Protein AF-A0A7C3K4I9-F1 (afdb_monomer_lite)

Sequence (218 aa):
MNTTEHVLDLSKYEAQLQFLQINPATRIVGSIGRMVAAQEIVGRPFLEFEDRKVARLATDGMTDIDVLGVPDEMVAHARLLGEPNVDNRAFADTDVTVAHEDDVWYLRSSEADFEERLNPELMESVRGRIDEVDIVTIPLLTHIALHNLRRRDARKDQLTTTTMNYLLHTEALRRQEIPKISTENLRPFLRLQTELRVQQLLHGDNGRHSGARHSGES

Secondary structure (DSSP, 8-state):
----PPPP-GGGGHHHHHHHTTSTT-EE-HHHHHHHHHHHHHS-TTHHHHHHHHTT-------EEEEES--HHHHHHHTTSSSSEEE-BSSTTS--EEEEETTEEEEEETTTTEEEEPPGGGGPPEEEEETTEEEEE--HHHHHHHHTTS---HHHHHHHHHHHHHHHHSTTGGGT-S----TTTTHHHHHHHHHHHHHHHHHTTTTS----------

Radius of gyration: 19.33 Å; chains: 1; bounding box: 39×58×65 Å

pLDDT: mean 77.28, std 18.0, range [31.61, 97.38]

Structure (mmCIF, N/CA/C/O backbone):
data_AF-A0A7C3K4I9-F1
#
_entry.id   AF-A0A7C3K4I9-F1
#
loop_
_atom_site.group_PDB
_atom_site.id
_atom_site.type_symbol
_atom_site.label_atom_id
_atom_site.label_alt_id
_atom_site.label_comp_id
_atom_site.label_asym_id
_atom_site.label_entity_id
_atom_site.label_seq_id
_atom_site.pdbx_PDB_ins_code
_atom_site.Cartn_x
_atom_site.Cartn_y
_atom_site.Cartn_z
_atom_site.occupancy
_atom_site.B_iso_or_equiv
_atom_site.auth_seq_id
_atom_site.auth_comp_id
_atom_site.auth_asym_id
_atom_site.auth_atom_id
_atom_site.pdbx_PDB_model_num
ATOM 1 N N . MET A 1 1 ? -11.935 28.899 1.422 1.00 42.03 1 MET A N 1
ATOM 2 C CA . MET A 1 1 ? -12.744 27.669 1.329 1.00 42.03 1 MET A CA 1
ATOM 3 C C . MET A 1 1 ? -12.445 26.848 2.570 1.00 42.03 1 MET A C 1
ATOM 5 O O . MET A 1 1 ? -11.280 26.558 2.799 1.00 42.03 1 MET A O 1
ATOM 9 N N . ASN A 1 2 ? -13.454 26.585 3.403 1.00 38.69 2 ASN A N 1
ATOM 10 C CA . ASN A 1 2 ? -13.345 25.663 4.536 1.00 38.69 2 ASN A CA 1
ATOM 11 C C . ASN A 1 2 ? -13.370 24.241 3.964 1.00 38.69 2 ASN A C 1
ATOM 13 O O . ASN A 1 2 ? -14.439 23.680 3.760 1.00 38.69 2 ASN A O 1
ATOM 17 N N . THR A 1 3 ? -12.212 23.686 3.627 1.00 46.78 3 THR A N 1
ATOM 18 C CA . THR A 1 3 ? -12.084 22.247 3.386 1.00 46.78 3 THR A CA 1
ATOM 19 C C . THR A 1 3 ? -11.812 21.606 4.736 1.00 46.78 3 THR A C 1
ATOM 21 O O . THR A 1 3 ? -10.666 21.494 5.165 1.00 46.78 3 THR A O 1
ATOM 24 N N . THR A 1 4 ? -12.878 21.293 5.469 1.00 52.91 4 THR A N 1
ATOM 25 C CA . THR A 1 4 ? -12.786 20.475 6.679 1.00 52.91 4 THR A CA 1
ATOM 26 C C . THR A 1 4 ? -12.435 19.063 6.246 1.00 52.91 4 THR A C 1
ATOM 28 O O . THR A 1 4 ? -13.303 18.305 5.836 1.00 52.91 4 THR A O 1
ATOM 31 N N . GLU A 1 5 ? -11.154 18.715 6.293 1.00 57.25 5 GLU A N 1
ATOM 32 C CA . GLU A 1 5 ? -10.745 17.316 6.220 1.00 57.25 5 GLU A CA 1
ATOM 33 C C . GLU A 1 5 ? -11.359 16.605 7.438 1.00 57.25 5 GLU A C 1
ATOM 35 O O . GLU A 1 5 ? -11.151 16.989 8.598 1.00 57.25 5 GLU A O 1
ATOM 40 N N . HIS A 1 6 ? -12.226 15.636 7.173 1.00 63.12 6 HIS A N 1
ATOM 41 C CA . HIS A 1 6 ? -12.921 14.895 8.214 1.00 63.12 6 HIS A CA 1
ATOM 42 C C . HIS A 1 6 ? -12.000 13.799 8.749 1.00 63.12 6 HIS A C 1
ATOM 44 O O . HIS A 1 6 ? -11.191 13.245 8.008 1.00 63.12 6 HIS A O 1
ATOM 50 N N . VAL A 1 7 ? -12.098 13.509 10.050 1.00 69.88 7 VAL A N 1
ATOM 51 C CA . VAL A 1 7 ? -11.506 12.274 10.581 1.00 69.88 7 VAL A CA 1
ATOM 52 C C . VAL A 1 7 ? -12.159 11.116 9.834 1.00 69.88 7 VAL A C 1
ATOM 54 O O . VAL A 1 7 ? -13.376 11.122 9.634 1.00 69.88 7 VAL A O 1
ATOM 57 N N . LEU A 1 8 ? -11.337 10.181 9.367 1.00 78.75 8 LEU A N 1
ATOM 58 C CA . LEU A 1 8 ? -11.811 9.011 8.652 1.00 78.75 8 LEU A CA 1
ATOM 59 C C . LEU A 1 8 ? -12.651 8.149 9.599 1.00 78.75 8 LEU A C 1
ATOM 61 O O . LEU A 1 8 ? -12.146 7.690 10.616 1.00 78.75 8 LEU A O 1
ATOM 65 N N . ASP A 1 9 ? -13.918 7.937 9.258 1.00 83.62 9 ASP A N 1
ATOM 66 C CA . ASP A 1 9 ? -14.821 7.062 10.005 1.00 83.62 9 ASP A CA 1
ATOM 67 C C . ASP A 1 9 ? -14.696 5.632 9.469 1.00 83.62 9 ASP A C 1
ATOM 69 O O . ASP A 1 9 ? -15.302 5.287 8.451 1.00 83.62 9 ASP A O 1
ATOM 73 N N . LEU A 1 10 ? -13.871 4.819 10.134 1.00 87.88 10 LEU A N 1
ATOM 74 C CA . LEU A 1 10 ? -13.571 3.453 9.699 1.00 87.88 10 LEU A CA 1
ATOM 75 C C . LEU A 1 10 ? -14.768 2.502 9.786 1.00 87.88 10 LEU A C 1
ATOM 77 O O . LEU A 1 10 ? -14.792 1.506 9.062 1.00 87.88 10 LEU A O 1
ATOM 81 N N . SER A 1 11 ? -15.778 2.816 10.604 1.00 87.44 11 SER A N 1
ATOM 82 C CA . SER A 1 11 ? -16.979 1.979 10.741 1.00 87.44 11 SER A CA 1
ATOM 83 C C . SER A 1 11 ? -17.724 1.815 9.411 1.00 87.44 11 SER A C 1
ATOM 85 O O . SER A 1 11 ? -18.305 0.769 9.131 1.00 87.44 11 SER A O 1
ATOM 87 N N . LYS A 1 12 ? -17.615 2.807 8.519 1.00 87.38 12 LYS A N 1
ATOM 88 C CA . LYS A 1 12 ? -18.189 2.770 7.165 1.00 87.38 12 LYS A CA 1
ATOM 89 C C . LYS A 1 12 ? -17.555 1.719 6.255 1.00 87.38 12 LYS A C 1
ATOM 91 O O . LYS A 1 12 ? -18.138 1.375 5.231 1.00 87.38 12 LYS A O 1
ATOM 96 N N . TYR A 1 13 ? -16.368 1.235 6.605 1.00 89.81 13 TYR A N 1
ATOM 97 C CA . TYR A 1 13 ? -15.572 0.306 5.802 1.00 89.81 13 TYR A CA 1
ATOM 98 C C . TYR A 1 13 ? -15.445 -1.067 6.462 1.00 89.81 13 TYR A C 1
ATOM 100 O O . TYR A 1 13 ? -14.832 -1.966 5.889 1.00 89.81 13 TYR A O 1
ATOM 108 N N . GLU A 1 14 ? -16.015 -1.243 7.656 1.00 91.69 14 GLU A N 1
ATOM 109 C CA . GLU A 1 14 ? -15.799 -2.411 8.507 1.00 91.69 1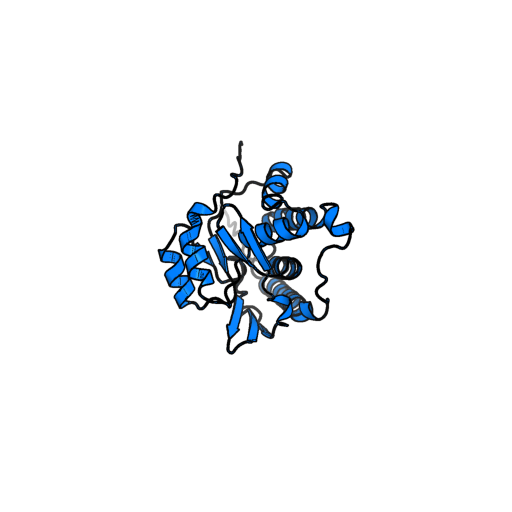4 GLU A CA 1
ATOM 110 C C . GLU A 1 14 ? -16.103 -3.726 7.778 1.00 91.69 14 GLU A C 1
ATOM 112 O O . GLU A 1 14 ? -15.254 -4.613 7.747 1.00 91.69 14 GLU A O 1
ATOM 117 N N . ALA A 1 15 ? -17.258 -3.833 7.113 1.00 94.19 15 ALA A N 1
ATOM 118 C CA . ALA A 1 15 ? -17.643 -5.048 6.392 1.00 94.19 15 ALA A CA 1
ATOM 119 C C . ALA A 1 15 ? -16.663 -5.400 5.256 1.00 94.19 15 ALA A C 1
ATOM 121 O O . ALA A 1 15 ? -16.307 -6.567 5.082 1.00 94.19 15 ALA A O 1
ATOM 122 N N . GLN A 1 16 ? -16.190 -4.396 4.505 1.00 94.81 16 GLN A N 1
ATOM 123 C CA . GLN A 1 16 ? -15.201 -4.595 3.442 1.00 94.81 16 GLN A CA 1
ATOM 124 C C . GLN A 1 16 ? -13.860 -5.036 4.027 1.00 94.81 16 GLN A C 1
ATOM 126 O O . GLN A 1 16 ? -13.290 -6.026 3.571 1.00 94.81 16 GLN A O 1
ATOM 131 N N . LEU A 1 17 ? -13.373 -4.335 5.054 1.00 94.62 17 LEU A N 1
ATOM 132 C CA . LEU A 1 17 ? -12.099 -4.630 5.705 1.00 94.62 17 LEU A CA 1
ATOM 133 C C . LEU A 1 17 ? -12.113 -6.017 6.358 1.00 94.62 17 LEU A C 1
ATOM 135 O O . LEU A 1 17 ? -11.151 -6.767 6.209 1.00 94.62 17 LEU A O 1
ATOM 139 N N . GLN A 1 18 ? -13.197 -6.399 7.035 1.00 94.44 18 GLN A N 1
ATOM 140 C CA . GLN A 1 18 ? -13.350 -7.733 7.619 1.00 94.44 18 GLN A CA 1
ATOM 141 C C . GLN A 1 18 ? -13.335 -8.818 6.541 1.00 94.44 18 GLN A C 1
ATOM 143 O O . GLN A 1 18 ? -12.584 -9.783 6.664 1.00 94.44 18 GLN A O 1
ATOM 148 N N . PHE A 1 19 ? -14.109 -8.647 5.465 1.00 96.50 19 PHE A N 1
ATOM 149 C CA . PHE A 1 19 ? -14.159 -9.611 4.366 1.00 96.50 19 PHE A CA 1
ATOM 150 C C . PHE A 1 19 ? -12.798 -9.782 3.679 1.00 96.50 19 PHE A C 1
ATOM 152 O O . PHE A 1 19 ? -12.320 -10.903 3.499 1.00 96.50 19 PHE A O 1
ATOM 159 N N . LEU A 1 20 ? -12.153 -8.670 3.322 1.00 95.38 20 LEU A N 1
ATOM 160 C CA . LEU A 1 20 ? -10.862 -8.655 2.639 1.00 95.38 20 LEU A CA 1
ATOM 161 C C . LEU A 1 20 ? -9.790 -9.404 3.439 1.00 95.38 20 LEU A C 1
ATOM 163 O O . LEU A 1 20 ? -8.989 -10.141 2.868 1.00 95.38 20 LEU A O 1
ATOM 167 N N . GLN A 1 21 ? -9.806 -9.268 4.763 1.00 94.50 21 GLN A N 1
ATOM 168 C CA . GLN A 1 21 ? -8.806 -9.849 5.659 1.00 94.50 21 GLN A CA 1
ATOM 169 C C . GLN A 1 21 ? -9.078 -11.311 6.054 1.00 94.50 21 GLN A C 1
ATOM 171 O O . GLN A 1 21 ? -8.278 -11.893 6.786 1.00 94.50 21 GLN A O 1
ATOM 176 N N . ILE A 1 22 ? -10.151 -11.938 5.545 1.00 95.50 22 ILE A N 1
ATOM 177 C CA . ILE A 1 22 ? -10.333 -13.402 5.624 1.00 95.50 22 ILE A CA 1
ATOM 178 C C . ILE A 1 22 ? -9.188 -14.111 4.890 1.00 95.50 22 ILE A C 1
ATOM 180 O O . ILE A 1 22 ? -8.732 -15.171 5.321 1.00 95.50 22 ILE A O 1
ATOM 184 N N . ASN A 1 23 ? -8.700 -13.518 3.796 1.00 94.81 23 ASN A N 1
ATOM 185 C CA . ASN A 1 23 ? -7.505 -13.995 3.122 1.00 94.81 23 ASN A CA 1
ATOM 186 C C . ASN A 1 23 ? -6.246 -13.514 3.878 1.00 94.81 23 ASN A C 1
ATOM 188 O O . ASN A 1 23 ? -6.024 -12.304 3.984 1.00 94.81 23 ASN A O 1
ATOM 192 N N . PRO A 1 24 ? -5.383 -14.429 4.363 1.00 94.00 24 PRO A N 1
ATOM 193 C CA . PRO A 1 24 ? -4.182 -14.072 5.121 1.00 94.00 24 PRO A CA 1
ATOM 194 C C . PRO A 1 24 ? -3.127 -13.315 4.298 1.00 94.00 24 PRO A C 1
ATOM 196 O O . PRO A 1 24 ? -2.245 -12.672 4.876 1.00 94.00 24 PRO A O 1
ATOM 199 N N . ALA A 1 25 ? -3.200 -13.370 2.967 1.00 94.88 25 ALA A N 1
ATOM 200 C CA . ALA A 1 25 ? -2.340 -12.597 2.081 1.00 94.88 25 ALA A CA 1
ATOM 201 C C . ALA A 1 25 ? -2.811 -11.146 1.921 1.00 94.88 25 ALA A C 1
ATOM 203 O O . ALA A 1 25 ? -2.044 -10.312 1.467 1.00 94.88 25 ALA A O 1
ATOM 204 N N . THR A 1 26 ? -4.028 -10.783 2.320 1.00 95.50 26 THR A N 1
ATOM 205 C CA . THR A 1 26 ? -4.487 -9.407 2.125 1.00 95.50 26 THR A CA 1
ATOM 206 C C . THR A 1 26 ? -3.673 -8.423 2.963 1.00 95.50 26 THR A C 1
ATOM 208 O O . THR A 1 26 ? -3.414 -8.642 4.152 1.00 95.50 26 THR A O 1
ATOM 211 N N . ARG A 1 27 ? -3.264 -7.314 2.343 1.00 96.06 27 ARG A N 1
ATOM 212 C CA . ARG A 1 27 ? -2.670 -6.160 3.027 1.00 96.06 27 ARG A CA 1
ATOM 213 C C . ARG A 1 27 ? -3.438 -4.907 2.654 1.00 96.06 27 ARG A C 1
ATOM 215 O O . ARG A 1 27 ? -3.492 -4.564 1.478 1.00 96.06 27 ARG A O 1
ATOM 222 N N . ILE A 1 28 ? -3.989 -4.221 3.648 1.00 94.69 28 ILE A N 1
ATOM 223 C CA . ILE A 1 28 ? -4.612 -2.911 3.461 1.00 94.69 28 ILE A CA 1
ATOM 224 C C . ILE A 1 28 ? -3.499 -1.874 3.392 1.00 94.69 28 ILE A C 1
ATOM 226 O O . ILE A 1 28 ? -2.700 -1.768 4.323 1.00 94.69 28 ILE A O 1
ATOM 230 N N . VAL A 1 29 ? -3.414 -1.124 2.299 1.00 90.19 29 VAL A N 1
ATOM 231 C CA . VAL A 1 29 ? -2.387 -0.097 2.102 1.00 90.19 29 VAL A CA 1
ATOM 232 C C . VAL A 1 29 ? -3.009 1.294 1.991 1.00 90.19 29 VAL A C 1
ATOM 234 O O . VAL A 1 29 ? -4.052 1.555 2.596 1.00 90.19 29 VAL A O 1
ATOM 237 N N . GLY A 1 30 ? -2.327 2.237 1.343 1.00 82.88 30 GLY A N 1
ATOM 238 C CA . GLY A 1 30 ? -2.856 3.585 1.189 1.00 82.88 30 GLY A CA 1
ATOM 239 C C . GLY A 1 30 ? -2.968 4.331 2.514 1.00 82.88 30 GLY A C 1
ATOM 240 O O . GLY A 1 30 ? -2.163 4.146 3.429 1.00 82.88 30 GLY A O 1
ATOM 241 N N . SER A 1 31 ? -3.963 5.213 2.613 1.00 82.12 31 SER A N 1
ATOM 242 C CA . SER A 1 31 ? -4.129 6.041 3.815 1.00 82.12 31 SER A CA 1
ATOM 243 C C . SER A 1 31 ? -4.513 5.203 5.042 1.00 82.12 31 SER A C 1
ATOM 245 O O . SER A 1 31 ? -3.956 5.445 6.106 1.00 82.12 31 SER A O 1
ATOM 247 N N . ILE A 1 32 ? -5.366 4.174 4.907 1.00 88.88 32 ILE A N 1
ATOM 248 C CA . ILE A 1 32 ? -5.734 3.293 6.036 1.00 88.88 32 ILE A CA 1
ATOM 249 C C . ILE A 1 32 ? -4.504 2.549 6.568 1.00 88.88 32 ILE A C 1
ATOM 251 O O . ILE A 1 32 ? -4.229 2.571 7.767 1.00 88.88 32 ILE A O 1
ATOM 255 N N . GLY A 1 33 ? -3.725 1.909 5.691 1.00 89.56 33 GLY A N 1
ATOM 256 C CA . GLY A 1 33 ? -2.547 1.165 6.138 1.00 89.56 33 GLY A CA 1
ATOM 257 C C . GLY A 1 33 ? -1.472 2.065 6.763 1.00 89.56 33 GLY A C 1
ATOM 258 O O . GLY A 1 33 ? -0.819 1.673 7.730 1.00 89.56 33 GLY A O 1
ATOM 259 N N . ARG A 1 34 ? -1.320 3.308 6.284 1.00 85.81 34 ARG A N 1
ATOM 260 C CA . ARG A 1 34 ? -0.415 4.280 6.918 1.00 85.81 34 ARG A CA 1
ATOM 261 C C . ARG A 1 34 ? -0.905 4.756 8.284 1.00 85.81 34 ARG A C 1
ATOM 263 O O . ARG A 1 34 ? -0.061 4.995 9.144 1.00 85.81 34 ARG A O 1
ATOM 270 N N . MET A 1 35 ? -2.218 4.825 8.525 1.00 86.56 35 MET A N 1
ATOM 271 C CA . MET A 1 35 ? -2.747 5.100 9.869 1.00 86.56 35 MET A CA 1
ATOM 272 C C . MET A 1 35 ? -2.299 4.033 10.872 1.00 86.56 35 MET A C 1
ATOM 274 O O . MET A 1 35 ? -1.857 4.371 11.968 1.00 86.56 35 MET A O 1
ATOM 278 N N . VAL A 1 36 ? -2.341 2.754 10.485 1.00 89.81 36 VAL A N 1
ATOM 279 C CA . VAL A 1 36 ? -1.841 1.650 11.322 1.00 89.81 36 VAL A CA 1
ATOM 280 C C . VAL A 1 36 ? -0.350 1.815 11.609 1.00 89.81 36 VAL A C 1
ATOM 282 O O . VAL A 1 36 ? 0.065 1.767 12.764 1.00 89.81 36 VAL A O 1
ATOM 285 N N . ALA A 1 37 ? 0.459 2.089 10.582 1.00 82.81 37 ALA A N 1
ATOM 286 C CA . ALA A 1 37 ? 1.891 2.317 10.768 1.00 82.81 37 ALA A CA 1
ATOM 287 C C . ALA A 1 37 ? 2.181 3.517 11.693 1.00 82.81 37 ALA A C 1
ATOM 289 O O . ALA A 1 37 ? 3.069 3.448 12.540 1.00 82.81 37 ALA A O 1
ATOM 290 N N . ALA A 1 38 ? 1.423 4.611 11.569 1.00 78.44 38 ALA A N 1
ATOM 291 C CA . ALA A 1 38 ? 1.555 5.781 12.434 1.00 78.44 38 ALA A CA 1
ATOM 292 C C . ALA A 1 38 ? 1.132 5.488 13.885 1.00 78.44 38 ALA A C 1
ATOM 294 O O . ALA A 1 38 ? 1.746 5.990 14.828 1.00 78.44 38 ALA A O 1
ATOM 295 N N . GLN A 1 39 ? 0.117 4.651 14.094 1.00 84.94 39 GLN A N 1
ATOM 296 C CA . GLN A 1 39 ? -0.244 4.200 15.434 1.00 84.94 39 GLN A CA 1
ATOM 297 C C . GLN A 1 39 ? 0.879 3.385 16.080 1.00 84.94 39 GLN A C 1
ATOM 299 O O . GLN A 1 39 ? 1.265 3.703 17.201 1.00 84.94 39 GLN A O 1
ATOM 304 N N . GLU A 1 40 ? 1.435 2.404 15.369 1.00 82.75 40 GLU A N 1
ATOM 305 C CA . GLU A 1 40 ? 2.502 1.540 15.894 1.00 82.75 40 GLU A CA 1
ATOM 306 C C . GLU A 1 40 ? 3.791 2.317 16.197 1.00 82.75 40 GLU A C 1
ATOM 308 O O . GLU A 1 40 ? 4.440 2.080 17.211 1.00 82.75 40 GLU A O 1
ATOM 313 N N . ILE A 1 41 ? 4.164 3.271 15.336 1.00 75.31 41 ILE A N 1
ATOM 314 C CA . ILE A 1 41 ? 5.458 3.961 15.450 1.00 75.31 41 ILE A CA 1
ATOM 315 C C . ILE A 1 41 ? 5.391 5.177 16.379 1.00 75.31 41 ILE A C 1
ATOM 317 O O . ILE A 1 41 ? 6.357 5.470 17.080 1.00 75.31 41 ILE A O 1
ATOM 321 N N . VAL A 1 42 ? 4.288 5.934 16.367 1.00 74.38 42 VAL A N 1
ATOM 322 C CA . VAL A 1 42 ? 4.200 7.217 17.093 1.00 74.38 42 VAL A CA 1
ATOM 323 C C . VAL A 1 42 ? 2.953 7.362 17.966 1.00 74.38 42 VAL A C 1
ATOM 325 O O . VAL A 1 42 ? 2.734 8.428 18.546 1.00 74.38 42 VAL A O 1
ATOM 328 N N . GLY A 1 43 ? 2.127 6.319 18.077 1.00 80.69 43 GLY A N 1
ATOM 329 C CA . GLY A 1 43 ? 0.925 6.316 18.915 1.00 80.69 43 GLY A CA 1
ATOM 330 C C . GLY A 1 43 ? -0.190 7.234 18.414 1.00 80.69 43 GLY A C 1
ATOM 331 O O . GLY A 1 43 ? -1.056 7.620 19.199 1.00 80.69 43 GLY A O 1
ATOM 332 N N . ARG A 1 44 ? -0.160 7.644 17.136 1.00 81.38 44 ARG A N 1
ATOM 333 C CA . ARG A 1 44 ? -1.109 8.614 16.562 1.00 81.38 44 ARG A CA 1
ATOM 334 C C . ARG A 1 44 ? -1.610 8.164 15.184 1.00 81.38 44 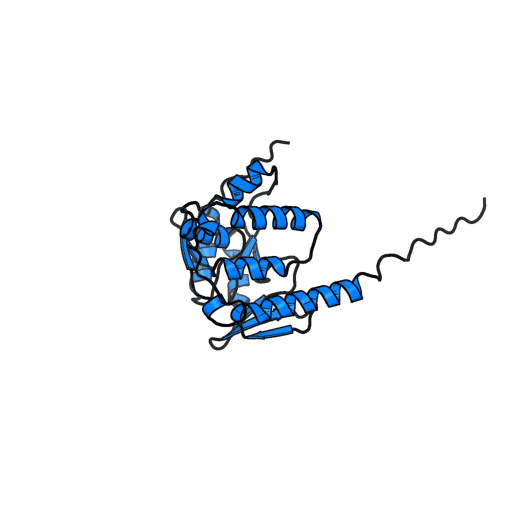ARG A C 1
ATOM 336 O O . ARG A 1 44 ? -1.007 8.539 14.181 1.00 81.38 44 ARG A O 1
ATOM 343 N N . PRO A 1 45 ? -2.724 7.412 15.105 1.00 79.12 45 PRO A N 1
ATOM 344 C CA . PRO A 1 45 ? -3.222 6.875 13.836 1.00 79.12 45 PRO A CA 1
ATOM 345 C C . PRO A 1 45 ? -3.613 7.955 12.821 1.00 79.12 45 PRO A C 1
ATOM 347 O O . PRO A 1 45 ? -3.415 7.782 11.626 1.00 79.12 45 PRO A O 1
ATOM 350 N N . PHE A 1 46 ? -4.129 9.099 13.277 1.00 81.88 46 PHE A N 1
ATOM 351 C CA . PHE A 1 46 ? -4.634 10.160 12.396 1.00 81.88 46 PHE A CA 1
ATOM 352 C C . PHE A 1 46 ? -3.613 11.262 12.081 1.00 81.88 46 PHE A C 1
ATOM 354 O O . PHE A 1 46 ? -3.981 12.274 11.484 1.00 81.88 46 PHE A O 1
ATOM 361 N N . LEU A 1 47 ? -2.341 11.077 12.457 1.00 74.62 47 LEU A N 1
ATOM 362 C CA . LEU A 1 47 ? -1.306 12.110 12.336 1.00 74.62 47 LEU A CA 1
ATOM 363 C C . LEU A 1 47 ? -1.164 12.643 10.900 1.00 74.62 47 LEU A C 1
ATOM 365 O O . LEU A 1 47 ? -1.086 13.849 10.697 1.00 74.62 47 LEU A O 1
ATOM 369 N N . GLU A 1 48 ? -1.227 11.765 9.894 1.00 72.25 48 GLU A N 1
ATOM 370 C CA . GLU A 1 48 ? -1.154 12.163 8.480 1.00 72.25 48 GLU A CA 1
ATOM 371 C C . GLU A 1 48 ? -2.263 13.159 8.088 1.00 72.25 48 GLU A C 1
ATOM 373 O O . GLU A 1 48 ? -2.018 14.107 7.342 1.00 72.25 48 GLU A O 1
ATOM 378 N N . PHE A 1 49 ? -3.481 12.966 8.603 1.00 73.94 49 PHE A N 1
ATOM 379 C CA . PHE A 1 49 ? -4.623 13.842 8.327 1.00 73.94 49 PHE A CA 1
ATOM 380 C C . PHE A 1 49 ? -4.529 15.159 9.105 1.00 73.94 49 PHE A C 1
ATOM 382 O O . PHE A 1 49 ? -4.928 16.206 8.604 1.00 73.94 49 PHE A O 1
ATOM 389 N N . GLU A 1 50 ? -3.995 15.142 10.330 1.00 73.00 50 GLU A N 1
ATOM 390 C CA . GLU A 1 50 ? -3.690 16.375 11.070 1.00 73.00 50 GLU A CA 1
ATOM 391 C C . GLU A 1 50 ? -2.663 17.229 10.312 1.00 73.00 50 GLU A C 1
ATOM 393 O O . GLU A 1 50 ? -2.852 18.437 10.148 1.00 73.00 50 GLU A O 1
ATOM 398 N N . ASP A 1 51 ? -1.623 16.595 9.773 1.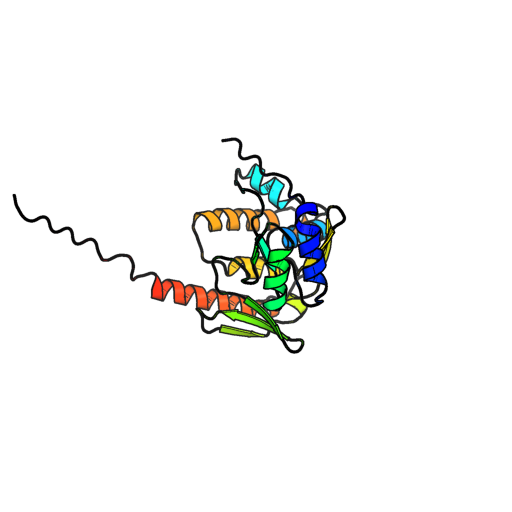00 70.44 51 ASP A N 1
ATOM 399 C CA . ASP A 1 51 ? -0.564 17.273 9.028 1.00 70.44 51 ASP A CA 1
ATOM 400 C C . ASP A 1 51 ? -1.058 17.842 7.689 1.00 70.44 51 ASP A C 1
ATOM 402 O O . ASP A 1 51 ? -0.721 18.977 7.333 1.00 70.44 51 ASP A O 1
ATOM 406 N N . ARG A 1 52 ? -1.912 17.112 6.958 1.00 70.94 52 ARG A N 1
ATOM 407 C CA . ARG A 1 52 ? -2.552 17.610 5.726 1.00 70.94 52 ARG A CA 1
ATOM 408 C C . ARG A 1 52 ? -3.383 18.867 5.984 1.00 70.94 52 ARG A C 1
ATOM 410 O O . ARG A 1 52 ? -3.216 19.853 5.257 1.00 70.94 52 ARG A O 1
ATOM 417 N N . LYS A 1 53 ? -4.169 18.897 7.068 1.00 70.25 53 LYS A N 1
ATOM 418 C CA . LYS A 1 53 ? -4.897 20.101 7.512 1.00 70.25 53 LYS A CA 1
ATOM 419 C C . LYS A 1 53 ? -3.959 21.281 7.727 1.00 70.25 53 LYS A C 1
ATOM 421 O O . LYS A 1 53 ? -4.224 22.374 7.220 1.00 70.25 53 LYS A O 1
ATOM 426 N N . VAL A 1 54 ? -2.857 21.076 8.454 1.00 69.62 54 VAL A N 1
ATOM 427 C CA . VAL A 1 54 ? -1.856 22.124 8.728 1.00 69.62 54 VAL A CA 1
ATOM 428 C C . VAL A 1 54 ? -1.232 22.639 7.430 1.00 69.62 54 VAL A C 1
ATOM 430 O O . VAL A 1 54 ? -1.114 23.852 7.235 1.00 69.62 54 VAL A O 1
ATOM 433 N N . ALA A 1 55 ? -0.906 21.737 6.506 1.00 64.19 55 ALA A N 1
ATOM 434 C CA . ALA A 1 55 ? -0.376 22.062 5.186 1.00 64.19 55 ALA A CA 1
ATOM 435 C C . ALA A 1 55 ? -1.430 22.637 4.214 1.00 64.19 55 ALA A C 1
ATOM 437 O O . ALA A 1 55 ? -1.095 22.963 3.073 1.00 64.19 55 ALA A O 1
ATOM 438 N N . ARG A 1 56 ? -2.688 22.810 4.657 1.00 69.12 56 ARG A N 1
ATOM 439 C CA . ARG A 1 56 ? -3.835 23.275 3.852 1.00 69.12 56 ARG A CA 1
ATOM 440 C C . ARG A 1 56 ? -4.074 22.416 2.612 1.00 69.12 56 ARG A C 1
ATOM 442 O O . ARG A 1 56 ? -4.471 22.914 1.558 1.00 69.12 56 ARG A O 1
ATOM 449 N N . LEU A 1 57 ? -3.813 21.126 2.753 1.00 62.53 57 LEU A N 1
ATOM 450 C CA . LEU A 1 57 ? -4.078 20.119 1.748 1.00 62.53 57 LEU A CA 1
ATOM 451 C C . LEU A 1 57 ? -5.516 19.640 1.944 1.00 62.53 57 LEU A C 1
ATOM 453 O O . LEU A 1 57 ? -5.885 19.200 3.025 1.00 62.53 57 LEU A O 1
ATOM 457 N N . ALA A 1 58 ? -6.347 19.782 0.915 1.00 57.72 58 ALA A N 1
ATOM 458 C CA . ALA A 1 58 ? -7.715 19.286 0.950 1.00 57.72 58 ALA A CA 1
ATOM 459 C C . ALA A 1 58 ? -7.749 17.842 0.443 1.00 57.72 58 ALA A C 1
ATOM 461 O O . ALA A 1 58 ? -7.222 17.565 -0.635 1.00 57.72 58 ALA A O 1
ATOM 462 N N . THR A 1 59 ? -8.407 16.956 1.188 1.00 59.25 59 THR A N 1
ATOM 463 C CA . THR A 1 59 ? -8.889 15.674 0.669 1.00 59.25 59 THR A CA 1
ATOM 464 C C . THR A 1 59 ? -10.387 15.552 0.936 1.00 59.25 59 THR A C 1
ATOM 466 O O . THR A 1 59 ? -10.884 15.904 2.008 1.00 59.25 59 THR A O 1
ATOM 469 N N . ASP A 1 60 ? -11.125 15.129 -0.079 1.00 56.19 60 ASP A N 1
ATOM 470 C CA . ASP A 1 60 ? -12.566 14.908 -0.088 1.00 56.19 60 ASP A CA 1
ATOM 471 C C . ASP A 1 60 ? -12.892 13.482 0.366 1.00 56.19 60 ASP A C 1
ATOM 473 O O . ASP A 1 60 ? -13.406 12.664 -0.384 1.00 56.19 60 ASP A O 1
ATOM 477 N N . GLY A 1 61 ? -12.586 13.179 1.629 1.00 64.50 61 GLY A N 1
ATOM 478 C CA . GLY A 1 61 ? -12.816 11.845 2.185 1.00 64.50 61 GLY A CA 1
ATOM 479 C C . GLY A 1 61 ? -12.011 10.748 1.474 1.00 64.50 61 GLY A C 1
ATOM 480 O O . GLY A 1 61 ? -11.100 11.016 0.695 1.00 64.50 61 GLY A O 1
ATOM 481 N N . MET A 1 62 ? -12.313 9.493 1.801 1.00 70.31 62 MET A N 1
ATOM 482 C CA . MET A 1 62 ? -11.700 8.323 1.174 1.00 70.31 62 MET A CA 1
ATOM 483 C C . MET A 1 62 ? -12.684 7.718 0.180 1.00 70.31 62 MET A C 1
ATOM 485 O O . MET A 1 62 ? -13.797 7.351 0.559 1.00 70.31 62 MET A O 1
ATOM 489 N N . THR A 1 63 ? -12.274 7.636 -1.082 1.00 76.12 63 THR A N 1
ATOM 490 C CA . THR A 1 63 ? -13.085 7.087 -2.180 1.00 76.12 63 THR A CA 1
ATOM 491 C C . THR A 1 63 ? -12.798 5.615 -2.457 1.00 76.12 63 THR A C 1
ATOM 493 O O . THR A 1 63 ? -13.563 4.951 -3.161 1.00 76.12 63 THR A O 1
ATOM 496 N N . ASP A 1 64 ? -11.691 5.117 -1.916 1.00 85.69 64 ASP A N 1
ATOM 497 C CA . ASP A 1 64 ? -11.107 3.833 -2.248 1.00 85.69 64 ASP A CA 1
ATOM 498 C C . ASP A 1 64 ? -10.371 3.172 -1.074 1.00 85.69 64 ASP A C 1
ATOM 500 O O . ASP A 1 64 ? -9.858 3.836 -0.174 1.00 85.69 64 ASP A O 1
ATOM 504 N N . ILE A 1 65 ? -10.332 1.837 -1.094 1.00 89.88 65 ILE A N 1
ATOM 505 C CA . ILE A 1 65 ? -9.525 1.004 -0.198 1.00 89.88 65 ILE A CA 1
ATOM 506 C C . ILE A 1 65 ? -8.444 0.336 -1.043 1.00 89.88 65 ILE A C 1
ATOM 508 O O . ILE A 1 65 ? -8.749 -0.539 -1.856 1.00 89.88 65 ILE A O 1
ATOM 512 N N . ASP A 1 66 ? -7.191 0.727 -0.822 1.00 89.88 66 ASP A N 1
ATOM 513 C CA . ASP A 1 66 ? -6.042 0.133 -1.502 1.00 89.88 66 ASP A CA 1
ATOM 514 C C . ASP A 1 66 ? -5.676 -1.209 -0.852 1.00 89.88 66 ASP A C 1
ATOM 516 O O . ASP A 1 66 ? -5.470 -1.287 0.366 1.00 89.88 66 ASP A O 1
ATOM 520 N N . VAL A 1 67 ? -5.554 -2.268 -1.652 1.00 93.31 67 VAL A N 1
ATOM 521 C CA . VAL A 1 67 ? -5.242 -3.621 -1.169 1.00 93.31 67 VAL A CA 1
ATOM 522 C C . VAL A 1 67 ? -4.163 -4.309 -2.000 1.00 93.31 67 VAL A C 1
ATOM 524 O O . VAL A 1 67 ? -4.072 -4.113 -3.205 1.00 93.31 67 VAL A O 1
ATOM 527 N N . LEU A 1 68 ? -3.360 -5.164 -1.365 1.00 94.12 68 LEU A N 1
ATOM 528 C CA . LEU A 1 68 ? -2.350 -6.004 -2.025 1.00 94.12 68 LEU A CA 1
ATOM 529 C C . LEU A 1 68 ? -2.559 -7.481 -1.688 1.00 94.12 68 LEU A C 1
ATOM 531 O O . LEU A 1 68 ? -3.109 -7.800 -0.632 1.00 94.12 68 LEU A O 1
ATOM 535 N N . GLY A 1 69 ? -2.074 -8.375 -2.558 1.00 93.00 69 GLY A N 1
ATOM 536 C CA . GLY A 1 69 ? -2.122 -9.829 -2.343 1.00 93.00 69 GLY A CA 1
ATOM 537 C C . GLY A 1 69 ? -3.523 -10.443 -2.434 1.00 93.00 69 GLY A C 1
ATOM 538 O O . GLY A 1 69 ? -3.704 -11.608 -2.084 1.00 93.00 69 GLY A O 1
ATOM 539 N N . VAL A 1 70 ? -4.516 -9.668 -2.881 1.00 91.69 70 VAL A N 1
ATOM 540 C CA . VAL A 1 70 ? -5.926 -10.075 -2.935 1.00 91.69 70 VAL A CA 1
ATOM 541 C C . VAL A 1 70 ? -6.272 -10.613 -4.328 1.00 91.69 70 VAL A C 1
ATOM 543 O O . VAL A 1 70 ? -6.038 -9.903 -5.307 1.00 91.69 70 VAL A O 1
ATOM 546 N N . PRO A 1 71 ? -6.870 -11.814 -4.442 1.00 90.69 71 PRO A N 1
ATOM 547 C CA . PRO A 1 71 ? -7.406 -12.325 -5.701 1.00 90.69 71 PRO A CA 1
ATOM 548 C C . PRO A 1 71 ? -8.497 -11.418 -6.282 1.00 90.69 71 PRO A C 1
ATOM 550 O O . PRO A 1 71 ? -9.341 -10.900 -5.545 1.00 90.69 71 PRO A O 1
ATOM 553 N N . ASP A 1 72 ? -8.539 -11.287 -7.609 1.00 89.38 72 ASP A N 1
ATOM 554 C CA . ASP A 1 72 ? -9.479 -10.397 -8.312 1.00 89.38 72 ASP A CA 1
ATOM 555 C C . ASP A 1 72 ? -10.954 -10.674 -7.975 1.00 89.38 72 ASP A C 1
ATOM 557 O O . ASP A 1 72 ? -11.762 -9.754 -7.839 1.00 89.38 72 ASP A O 1
ATOM 561 N N . GLU A 1 73 ? -11.314 -11.941 -7.781 1.00 91.94 73 GLU A N 1
ATOM 562 C CA . GLU A 1 73 ? -12.662 -12.363 -7.383 1.00 91.94 73 GLU A CA 1
ATOM 563 C C . GLU A 1 73 ? -13.077 -11.832 -6.000 1.00 91.94 73 GLU A C 1
ATOM 565 O O . GLU A 1 73 ? -14.222 -11.412 -5.810 1.00 91.94 73 GLU A O 1
ATOM 570 N N . MET A 1 74 ? -12.142 -11.769 -5.046 1.00 93.88 74 MET A N 1
ATOM 571 C CA . MET A 1 74 ? -12.394 -11.182 -3.730 1.00 93.88 74 MET A CA 1
ATOM 572 C C . MET A 1 74 ? -12.506 -9.661 -3.823 1.00 93.88 74 MET A C 1
ATOM 574 O O . MET A 1 74 ? -13.368 -9.078 -3.171 1.00 93.88 74 MET A O 1
ATOM 578 N N . VAL A 1 75 ? -11.696 -9.013 -4.665 1.00 90.94 75 VAL A N 1
ATOM 579 C CA . VAL A 1 75 ? -11.820 -7.569 -4.930 1.00 90.94 75 VAL A CA 1
ATOM 580 C C . VAL A 1 75 ? -13.206 -7.251 -5.496 1.00 90.94 75 VAL A C 1
ATOM 582 O O . VAL A 1 75 ? -13.874 -6.331 -5.019 1.00 90.94 75 VAL A O 1
ATOM 585 N N . ALA A 1 76 ? -13.675 -8.038 -6.469 1.00 92.00 76 ALA A N 1
ATOM 586 C CA . ALA A 1 76 ? -15.004 -7.883 -7.053 1.00 92.00 76 ALA A CA 1
ATOM 587 C C . ALA A 1 76 ? -16.119 -8.038 -6.007 1.00 92.00 76 ALA A C 1
ATOM 589 O O . ALA A 1 76 ? -17.065 -7.254 -6.010 1.00 92.00 76 ALA A O 1
ATOM 590 N N . HIS A 1 77 ? -15.993 -8.997 -5.086 1.00 94.12 77 HIS A N 1
ATOM 591 C CA . HIS A 1 77 ? -16.964 -9.176 -4.010 1.00 94.12 77 HIS A CA 1
ATOM 592 C C . HIS A 1 77 ? -16.922 -8.037 -2.984 1.00 94.12 77 HIS A C 1
ATOM 594 O O . HIS A 1 77 ? -17.964 -7.504 -2.612 1.00 94.12 77 HIS A O 1
ATOM 600 N N . ALA A 1 78 ? -15.732 -7.607 -2.561 1.00 93.50 78 ALA A N 1
ATOM 601 C CA . ALA A 1 78 ? -15.569 -6.533 -1.585 1.00 93.50 78 ALA A CA 1
ATOM 602 C C . ALA A 1 78 ? -16.157 -5.199 -2.078 1.00 93.50 78 ALA A C 1
ATOM 604 O O . ALA A 1 78 ? -16.740 -4.452 -1.292 1.00 93.50 78 ALA A O 1
ATOM 605 N N . ARG A 1 79 ? -16.093 -4.922 -3.387 1.00 91.12 79 ARG A N 1
ATOM 606 C CA . ARG A 1 79 ? -16.755 -3.761 -4.017 1.00 91.12 79 ARG A CA 1
ATOM 607 C C . ARG A 1 79 ? -18.283 -3.764 -3.876 1.00 91.12 79 ARG A C 1
ATOM 609 O O . ARG A 1 79 ? -18.897 -2.722 -4.053 1.00 91.12 79 ARG A O 1
ATOM 616 N N . LEU A 1 80 ? -18.902 -4.904 -3.568 1.00 92.12 80 LEU A N 1
ATOM 617 C CA . LEU A 1 80 ? -20.349 -5.016 -3.351 1.00 92.12 80 LEU A CA 1
ATOM 618 C C . LEU A 1 80 ? -20.754 -4.832 -1.879 1.00 92.12 80 LEU A C 1
ATOM 620 O O . LEU A 1 80 ? -21.944 -4.729 -1.591 1.00 92.12 80 LEU A O 1
ATOM 624 N N . LEU A 1 81 ? -19.791 -4.820 -0.951 1.00 91.44 81 LEU A N 1
ATOM 625 C CA . LEU A 1 81 ? -20.043 -4.794 0.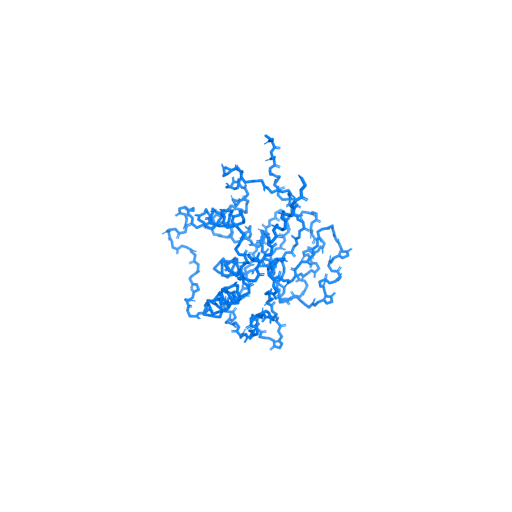495 1.00 91.44 81 LEU A CA 1
ATOM 626 C C . LEU A 1 81 ? -20.024 -3.387 1.113 1.00 91.44 81 LEU A C 1
ATOM 628 O O . LEU A 1 81 ? -20.403 -3.240 2.272 1.00 91.44 81 LEU A O 1
ATOM 632 N N . GLY A 1 82 ? -19.582 -2.362 0.382 1.00 83.00 82 GLY A N 1
ATOM 633 C CA . GLY A 1 82 ? -19.487 -0.991 0.887 1.00 83.00 82 GLY A CA 1
ATOM 634 C C . GLY A 1 82 ? -19.445 0.050 -0.228 1.00 83.00 82 GLY A C 1
ATOM 635 O O . GLY A 1 82 ? -19.393 -0.295 -1.405 1.00 83.00 82 GLY A O 1
ATOM 636 N N . GLU A 1 83 ? -19.505 1.328 0.153 1.00 79.69 83 GLU A N 1
ATOM 637 C CA . GLU A 1 83 ? -19.515 2.449 -0.798 1.00 79.69 83 GLU A CA 1
ATOM 638 C C . GLU A 1 83 ? -18.155 2.710 -1.473 1.00 79.69 83 GLU A C 1
ATOM 640 O O . GLU A 1 83 ? -18.151 2.979 -2.677 1.00 79.69 83 GLU A O 1
ATOM 645 N N . PRO A 1 84 ? -17.002 2.651 -0.773 1.00 78.38 84 PRO A N 1
ATOM 646 C CA . PRO A 1 84 ? -15.714 2.836 -1.430 1.00 78.38 84 PRO A CA 1
ATOM 647 C C . PRO A 1 84 ? -15.390 1.722 -2.409 1.00 78.38 84 PRO A C 1
ATOM 649 O O . PRO A 1 84 ? -15.643 0.535 -2.169 1.00 78.38 84 PRO A O 1
ATOM 652 N N . ASN A 1 85 ? -14.704 2.110 -3.477 1.00 84.88 85 ASN A N 1
ATOM 653 C CA . ASN A 1 85 ? -14.151 1.155 -4.420 1.00 84.88 85 ASN A CA 1
ATOM 654 C C . ASN A 1 85 ? -12.912 0.480 -3.825 1.00 84.88 85 ASN A C 1
ATOM 656 O O . ASN A 1 85 ? -12.019 1.137 -3.314 1.00 84.88 85 ASN A O 1
ATOM 660 N N . VAL A 1 86 ? -12.799 -0.838 -3.938 1.00 86.25 86 VAL A N 1
ATOM 661 C CA . VAL A 1 86 ? -11.548 -1.532 -3.595 1.00 86.25 86 VAL A CA 1
ATOM 662 C C . VAL A 1 86 ? -10.616 -1.491 -4.808 1.00 86.25 86 VAL A C 1
ATOM 664 O O . VAL A 1 86 ? -11.017 -1.957 -5.881 1.00 86.25 86 VAL A O 1
ATOM 667 N N . ASP A 1 87 ? -9.408 -0.941 -4.667 1.00 82.81 87 ASP A N 1
ATOM 668 C CA . ASP A 1 87 ? -8.377 -0.926 -5.717 1.00 82.81 87 ASP A CA 1
ATOM 669 C C . ASP A 1 87 ? -7.224 -1.859 -5.332 1.00 82.81 87 ASP A C 1
ATOM 671 O O . ASP A 1 87 ? -6.672 -1.787 -4.237 1.00 82.81 87 ASP A O 1
ATOM 675 N N . ASN A 1 88 ? -6.893 -2.782 -6.231 1.00 77.88 88 ASN A N 1
ATOM 676 C CA . ASN A 1 88 ? -5.786 -3.724 -6.076 1.00 77.88 88 ASN A CA 1
ATOM 677 C C . ASN A 1 88 ? -4.569 -3.363 -6.936 1.00 77.88 88 ASN A C 1
ATOM 679 O O . ASN A 1 88 ? -3.528 -4.021 -6.865 1.00 77.88 88 ASN A O 1
ATOM 683 N N . ARG A 1 89 ? -4.678 -2.302 -7.738 1.00 69.75 89 ARG A N 1
ATOM 684 C CA . ARG A 1 89 ? -3.519 -1.613 -8.291 1.00 69.75 89 ARG A CA 1
ATOM 685 C C . ARG A 1 89 ? -3.001 -0.757 -7.157 1.00 69.75 89 ARG A C 1
ATOM 687 O O . ARG A 1 89 ? -3.759 0.033 -6.608 1.00 69.75 89 ARG A O 1
ATOM 694 N N . ALA A 1 90 ? -1.731 -0.920 -6.796 1.00 62.25 90 ALA A N 1
ATOM 695 C CA . ALA A 1 90 ? -1.137 -0.263 -5.632 1.00 62.25 90 ALA A CA 1
ATOM 696 C C . ALA A 1 90 ? -1.478 1.239 -5.558 1.00 62.25 90 ALA A C 1
ATOM 698 O O . ALA A 1 90 ? -1.588 1.772 -4.457 1.00 62.25 90 ALA A O 1
ATOM 699 N N . PHE A 1 91 ? -1.665 1.886 -6.722 1.00 64.38 91 PHE A N 1
ATOM 700 C CA . PHE A 1 91 ? -2.359 3.167 -6.863 1.00 64.38 91 PHE A CA 1
ATOM 701 C C . PHE A 1 91 ? -3.177 3.229 -8.158 1.00 64.38 91 PHE A C 1
ATOM 703 O O . PHE A 1 91 ? -2.702 2.798 -9.212 1.00 64.38 91 PHE A O 1
ATOM 710 N N . ALA A 1 92 ? -4.340 3.888 -8.106 1.00 60.56 92 ALA A N 1
ATOM 711 C CA . ALA A 1 92 ? -5.282 4.038 -9.222 1.00 60.56 92 ALA A CA 1
ATOM 712 C C . ALA A 1 92 ? -4.710 4.696 -10.499 1.00 60.56 92 ALA A C 1
ATOM 714 O O . ALA A 1 92 ? -5.292 4.569 -11.578 1.00 60.56 92 ALA A O 1
ATOM 715 N N . ASP A 1 93 ? -3.592 5.422 -10.380 1.00 67.12 93 ASP A N 1
ATOM 716 C CA . ASP A 1 93 ? -2.882 6.102 -11.472 1.00 67.12 93 ASP A CA 1
ATOM 717 C C . ASP A 1 93 ? -1.684 5.310 -12.028 1.00 67.12 93 ASP A C 1
ATOM 719 O O . ASP A 1 93 ? -0.913 5.840 -12.834 1.00 67.12 93 ASP A O 1
ATOM 723 N N . THR A 1 94 ? -1.542 4.045 -11.626 1.00 72.00 94 THR A N 1
ATOM 724 C CA . THR A 1 94 ? -0.501 3.124 -12.096 1.00 72.00 94 THR A CA 1
ATOM 725 C C . THR A 1 94 ? -1.083 1.766 -12.469 1.00 72.00 94 THR A C 1
ATOM 727 O O . THR A 1 94 ? -2.161 1.388 -12.014 1.00 72.00 94 THR A O 1
ATOM 730 N N . ASP A 1 95 ? -0.347 1.012 -13.277 1.00 83.19 95 ASP A N 1
ATOM 731 C CA . ASP A 1 95 ? -0.631 -0.396 -13.557 1.00 83.19 95 ASP A CA 1
ATOM 732 C C . ASP A 1 95 ? 0.109 -1.351 -12.597 1.00 83.19 95 ASP A C 1
ATOM 734 O O . ASP A 1 95 ? 0.102 -2.567 -12.782 1.00 83.19 95 ASP A O 1
ATOM 738 N N . VAL A 1 96 ? 0.768 -0.797 -11.574 1.00 88.19 96 VAL A N 1
ATOM 739 C CA . VAL A 1 96 ? 1.566 -1.559 -10.621 1.00 88.19 96 VAL A CA 1
ATOM 740 C C . VAL A 1 96 ? 0.657 -2.388 -9.726 1.00 88.19 96 VAL A C 1
ATOM 742 O O . VAL A 1 96 ? -0.253 -1.865 -9.081 1.00 88.19 96 VAL A O 1
ATOM 745 N N . THR A 1 97 ? 0.960 -3.676 -9.616 1.00 89.25 97 THR A N 1
ATOM 746 C CA . THR A 1 97 ? 0.261 -4.602 -8.721 1.00 89.25 97 THR A CA 1
ATOM 747 C C . THR A 1 97 ? 1.256 -5.361 -7.851 1.00 89.25 97 THR A C 1
ATOM 749 O O . THR A 1 97 ? 2.409 -5.580 -8.234 1.00 89.25 97 THR A O 1
ATOM 752 N N . VAL A 1 98 ? 0.808 -5.751 -6.656 1.00 93.25 98 VAL A N 1
ATOM 753 C CA . VAL A 1 98 ? 1.526 -6.711 -5.813 1.00 93.25 98 VAL A CA 1
ATOM 754 C C . VAL A 1 98 ? 0.637 -7.928 -5.613 1.00 93.25 98 VAL A C 1
ATOM 756 O O . VAL A 1 98 ? -0.388 -7.852 -4.932 1.00 93.25 98 VAL A O 1
ATOM 759 N N . ALA A 1 99 ? 1.036 -9.039 -6.224 1.00 92.31 99 ALA A N 1
ATOM 760 C CA . ALA A 1 99 ? 0.318 -10.305 -6.188 1.00 92.31 99 ALA A CA 1
ATOM 761 C C . ALA A 1 99 ? 0.967 -11.276 -5.196 1.00 92.31 99 ALA A C 1
ATOM 763 O O . ALA A 1 99 ? 2.161 -11.177 -4.902 1.00 92.31 99 ALA A O 1
ATOM 764 N N . HIS A 1 100 ? 0.173 -12.220 -4.696 1.00 94.94 100 HIS A N 1
ATOM 765 C CA . HIS A 1 100 ? 0.642 -13.325 -3.870 1.00 94.94 100 HIS A CA 1
ATOM 766 C C . HIS A 1 100 ? 0.185 -14.643 -4.493 1.00 94.94 100 HIS A C 1
ATOM 768 O O . HIS A 1 100 ? -1.012 -14.917 -4.551 1.00 94.94 100 HIS A O 1
ATOM 774 N N . GLU A 1 101 ? 1.136 -15.433 -4.981 1.00 94.00 101 GLU A N 1
ATOM 775 C CA . GLU A 1 101 ? 0.893 -16.655 -5.749 1.00 94.00 101 GLU A CA 1
ATOM 776 C C . GLU A 1 101 ? 1.852 -17.742 -5.278 1.00 94.00 101 GLU A C 1
ATOM 778 O O . GLU A 1 101 ? 3.051 -17.493 -5.160 1.00 94.00 101 GLU A O 1
ATOM 783 N N . ASP A 1 102 ? 1.325 -18.935 -4.995 1.00 93.31 102 ASP A N 1
ATOM 784 C CA . ASP A 1 102 ? 2.106 -20.092 -4.538 1.00 93.31 102 ASP A CA 1
ATOM 785 C C . ASP A 1 102 ? 3.066 -19.773 -3.372 1.00 93.31 102 ASP A C 1
ATOM 787 O O . ASP A 1 102 ? 4.215 -20.210 -3.358 1.00 93.31 102 ASP A O 1
ATOM 791 N N . ASP A 1 103 ? 2.582 -18.996 -2.393 1.00 93.00 103 ASP A N 1
ATOM 792 C CA . ASP A 1 103 ? 3.343 -18.528 -1.216 1.00 93.00 103 ASP A CA 1
ATOM 793 C C . ASP A 1 103 ? 4.526 -17.595 -1.554 1.00 93.00 103 ASP A C 1
ATOM 795 O O . ASP A 1 103 ? 5.495 -17.456 -0.803 1.00 93.00 103 ASP A O 1
ATOM 799 N N . VAL A 1 104 ? 4.464 -16.940 -2.717 1.00 96.06 104 VAL A N 1
ATOM 800 C CA . VAL A 1 104 ? 5.472 -15.992 -3.192 1.00 96.06 104 VAL A CA 1
ATOM 801 C C . VAL A 1 104 ? 4.825 -14.657 -3.544 1.00 96.06 104 VAL A C 1
ATOM 803 O O . VAL A 1 104 ? 3.799 -14.578 -4.216 1.00 96.06 104 VAL A O 1
ATOM 806 N N . TRP A 1 105 ? 5.467 -13.576 -3.106 1.00 96.94 105 TRP A N 1
ATOM 807 C CA . TRP A 1 105 ? 5.071 -12.209 -3.421 1.00 96.94 105 TRP A CA 1
ATOM 808 C C . TRP A 1 105 ? 5.732 -11.723 -4.705 1.00 96.94 105 TRP A C 1
ATOM 810 O O . TRP A 1 105 ? 6.949 -11.846 -4.856 1.00 96.94 105 TRP A O 1
ATOM 820 N N . TYR A 1 106 ? 4.953 -11.105 -5.587 1.00 96.12 106 TYR A N 1
ATOM 821 C CA . TYR A 1 106 ? 5.429 -10.544 -6.847 1.00 96.12 106 TYR A CA 1
ATOM 822 C C . TYR A 1 106 ? 5.054 -9.073 -6.968 1.00 96.12 106 TYR A C 1
ATOM 824 O O . TYR A 1 106 ? 3.919 -8.698 -6.690 1.00 96.12 106 TYR A O 1
ATOM 832 N N . LEU A 1 107 ? 6.001 -8.257 -7.422 1.00 95.25 107 LEU A N 1
ATOM 833 C CA . LEU A 1 107 ? 5.775 -6.890 -7.879 1.00 95.25 107 LEU A CA 1
ATOM 834 C C . LEU A 1 107 ? 5.720 -6.898 -9.405 1.00 95.25 107 LEU A C 1
ATOM 836 O O . LEU A 1 107 ? 6.659 -7.374 -10.046 1.00 95.25 107 LEU A O 1
ATOM 840 N N . ARG A 1 108 ? 4.634 -6.373 -9.972 1.00 93.69 108 ARG A N 1
ATOM 841 C CA . ARG A 1 108 ? 4.355 -6.436 -11.410 1.00 93.69 108 ARG A CA 1
ATOM 842 C C . ARG A 1 108 ? 3.995 -5.075 -11.989 1.00 93.69 108 ARG A C 1
ATOM 844 O O . ARG A 1 108 ? 3.346 -4.273 -11.320 1.00 93.69 108 ARG A O 1
ATOM 851 N N . SER A 1 109 ? 4.377 -4.852 -13.242 1.00 91.38 109 SER A N 1
ATOM 852 C CA . SER A 1 109 ? 3.895 -3.766 -14.100 1.00 91.38 109 SER A CA 1
ATOM 853 C C . SER A 1 109 ? 3.945 -4.225 -15.556 1.00 91.38 109 SER A C 1
ATOM 855 O O . SER A 1 109 ? 4.992 -4.615 -16.064 1.00 91.38 109 SER A O 1
ATOM 857 N N . SER A 1 110 ? 2.804 -4.168 -16.228 1.00 89.00 110 SER A N 1
ATOM 858 C CA . SER A 1 110 ? 2.666 -4.422 -17.662 1.00 89.00 110 SER A CA 1
ATOM 859 C C . SER A 1 110 ? 3.240 -3.297 -18.533 1.00 89.00 110 SER A C 1
ATOM 861 O O . SER A 1 110 ? 3.808 -3.570 -19.584 1.00 89.00 110 SER A O 1
ATOM 863 N N . GLU A 1 111 ? 3.147 -2.039 -18.093 1.00 86.62 111 GLU A N 1
ATOM 864 C CA . GLU A 1 111 ? 3.688 -0.862 -18.781 1.00 86.62 111 GLU A CA 1
ATOM 865 C C . GLU A 1 111 ? 5.216 -0.905 -18.864 1.00 86.62 111 GLU A C 1
ATOM 867 O O . GLU A 1 111 ? 5.800 -0.403 -19.824 1.00 86.62 111 GLU A O 1
ATOM 872 N N . ALA A 1 112 ? 5.859 -1.496 -17.856 1.00 88.25 112 ALA A N 1
ATOM 873 C CA . ALA A 1 112 ? 7.305 -1.656 -17.789 1.00 88.25 112 ALA A CA 1
ATOM 874 C C . ALA A 1 112 ? 7.801 -3.045 -18.233 1.00 88.25 112 ALA A C 1
ATOM 876 O O . ALA A 1 112 ? 9.009 -3.259 -18.194 1.00 88.25 112 ALA A O 1
ATOM 877 N N . ASP A 1 113 ? 6.909 -3.968 -18.621 1.00 91.38 113 ASP A N 1
ATOM 878 C CA . ASP A 1 113 ? 7.229 -5.395 -18.826 1.00 91.38 113 ASP A CA 1
ATOM 879 C C . ASP A 1 113 ? 8.070 -5.964 -17.664 1.00 91.38 113 ASP A C 1
ATOM 881 O O . ASP A 1 113 ? 9.165 -6.504 -17.829 1.00 91.38 113 ASP A O 1
ATOM 885 N N . PHE A 1 114 ? 7.584 -5.734 -16.443 1.00 93.88 114 PHE A N 1
ATOM 886 C CA . PHE A 1 114 ? 8.310 -5.983 -15.207 1.00 93.88 114 PHE A CA 1
ATOM 887 C C . PHE A 1 114 ? 7.561 -6.980 -14.329 1.00 93.88 114 PHE A C 1
ATOM 889 O O . PHE A 1 114 ? 6.409 -6.758 -13.952 1.00 93.88 114 PHE A O 1
ATOM 896 N N . GLU A 1 115 ? 8.260 -8.031 -13.915 1.00 96.00 115 GLU A N 1
ATOM 897 C CA . GLU A 1 115 ? 7.825 -8.943 -12.865 1.00 96.00 115 GLU A CA 1
ATOM 898 C C . GLU A 1 115 ? 9.029 -9.366 -12.032 1.00 96.00 115 GLU A C 1
ATOM 900 O O . GLU A 1 115 ? 10.013 -9.892 -12.554 1.00 96.00 115 GLU A O 1
ATOM 905 N N . GLU A 1 116 ? 8.940 -9.182 -10.718 1.00 97.06 116 GLU A N 1
ATOM 906 C CA . GLU A 1 116 ? 9.978 -9.645 -9.809 1.00 97.06 116 GLU A CA 1
ATOM 907 C C . GLU A 1 116 ? 9.427 -10.152 -8.486 1.00 97.06 116 GLU A C 1
ATOM 909 O O . GLU A 1 116 ? 8.472 -9.611 -7.926 1.00 97.06 116 GLU A O 1
ATOM 914 N N . ARG A 1 117 ? 10.107 -11.164 -7.944 1.00 97.38 117 ARG A N 1
ATOM 915 C CA . ARG A 1 117 ? 9.854 -11.662 -6.594 1.00 97.38 117 ARG A CA 1
ATOM 916 C C . ARG A 1 117 ? 10.247 -10.616 -5.559 1.00 97.38 117 ARG A C 1
ATOM 918 O O . ARG A 1 117 ? 11.351 -10.070 -5.601 1.00 97.38 117 ARG A O 1
ATOM 925 N N . LEU A 1 118 ? 9.366 -10.396 -4.596 1.00 96.50 118 LEU A N 1
ATOM 926 C CA . LEU A 1 118 ? 9.646 -9.591 -3.417 1.00 96.50 118 LEU A CA 1
ATOM 927 C C . LEU A 1 118 ? 10.223 -10.462 -2.303 1.00 96.50 118 LEU A C 1
ATOM 929 O O . LEU A 1 118 ? 9.850 -11.624 -2.137 1.00 96.50 118 LEU A O 1
ATOM 933 N N . ASN A 1 119 ? 11.115 -9.878 -1.502 1.00 95.50 119 ASN A N 1
ATOM 934 C CA . ASN A 1 119 ? 11.493 -10.490 -0.235 1.00 95.50 119 ASN A CA 1
ATOM 935 C C . ASN A 1 119 ? 10.255 -10.497 0.694 1.00 95.50 119 ASN A C 1
ATOM 937 O O . ASN A 1 119 ? 9.655 -9.431 0.865 1.00 95.50 119 ASN A O 1
ATOM 941 N N . PRO A 1 120 ? 9.883 -11.636 1.312 1.00 93.44 120 PRO A N 1
ATOM 942 C CA . PRO A 1 120 ? 8.751 -11.715 2.238 1.00 93.44 120 PRO A CA 1
ATOM 943 C C . PRO A 1 120 ? 8.787 -10.702 3.389 1.00 93.44 120 PRO A C 1
ATOM 945 O O . PRO A 1 120 ? 7.730 -10.270 3.835 1.00 93.44 120 PRO A O 1
ATOM 948 N N . GLU A 1 121 ? 9.973 -10.267 3.830 1.00 92.81 121 GLU A N 1
ATOM 949 C CA . GLU A 1 121 ? 10.150 -9.224 4.855 1.00 92.81 121 GLU A CA 1
ATOM 950 C C . GLU A 1 121 ? 9.452 -7.905 4.471 1.00 92.81 121 GLU A C 1
ATOM 952 O O . GLU A 1 121 ? 8.925 -7.194 5.320 1.00 92.81 121 GLU A O 1
ATOM 957 N N . LEU A 1 122 ? 9.366 -7.593 3.173 1.00 92.81 122 LEU A N 1
ATOM 958 C CA . LEU A 1 122 ? 8.649 -6.410 2.682 1.00 92.81 122 LEU A CA 1
ATOM 959 C C . LEU A 1 122 ? 7.136 -6.512 2.884 1.00 92.81 122 LEU A C 1
ATOM 961 O O . LEU A 1 122 ? 6.455 -5.488 2.898 1.00 92.81 122 LEU A O 1
ATOM 965 N N . MET A 1 123 ? 6.622 -7.732 3.016 1.00 94.75 123 MET A N 1
ATOM 966 C CA . MET A 1 123 ? 5.200 -8.059 3.102 1.00 94.75 123 MET A CA 1
ATOM 967 C C . MET A 1 123 ? 4.823 -8.644 4.473 1.00 94.75 123 MET A C 1
ATOM 969 O O . MET A 1 123 ? 3.709 -9.163 4.648 1.00 94.75 123 MET A O 1
ATOM 973 N N . GLU A 1 124 ? 5.736 -8.544 5.448 1.00 92.81 124 GLU A N 1
ATOM 974 C CA . GLU A 1 124 ? 5.498 -8.917 6.838 1.00 92.81 124 GLU A CA 1
ATOM 975 C C . GLU A 1 124 ? 4.248 -8.200 7.365 1.00 92.81 124 GLU A C 1
ATOM 977 O O . GLU A 1 124 ? 3.997 -7.030 7.075 1.00 92.81 124 GLU A O 1
ATOM 982 N N . SER A 1 125 ? 3.405 -8.932 8.091 1.00 94.44 125 SER A N 1
ATOM 983 C CA . SER A 1 125 ? 2.144 -8.381 8.580 1.00 94.44 125 SER A CA 1
ATOM 984 C C . SER A 1 125 ? 2.392 -7.413 9.729 1.00 94.44 125 SER A C 1
ATOM 986 O O . SER A 1 125 ? 2.837 -7.821 10.797 1.00 94.44 125 SER A O 1
ATOM 988 N N . VAL A 1 126 ? 1.995 -6.159 9.546 1.00 92.62 126 VAL A N 1
ATOM 989 C CA . VAL A 1 126 ? 1.841 -5.188 10.632 1.00 92.62 126 VAL A CA 1
ATOM 990 C C . VAL A 1 126 ? 0.363 -5.122 10.986 1.00 92.62 126 VAL A C 1
ATOM 992 O O . VAL A 1 126 ? -0.474 -4.941 10.104 1.00 92.62 126 VAL A O 1
ATOM 995 N N . ARG A 1 127 ? 0.021 -5.303 12.262 1.00 93.94 127 ARG A N 1
ATOM 996 C CA . ARG A 1 127 ? -1.368 -5.295 12.737 1.00 93.94 127 ARG A CA 1
ATOM 997 C C . ARG A 1 127 ? -1.591 -4.093 13.635 1.00 93.94 127 ARG A C 1
ATOM 999 O O . ARG A 1 127 ? -0.762 -3.829 14.493 1.00 93.94 127 ARG A O 1
ATOM 1006 N N . GLY A 1 128 ? -2.721 -3.421 13.470 1.00 92.62 128 GLY A N 1
ATOM 1007 C CA . GLY A 1 128 ? -3.162 -2.370 14.380 1.00 92.62 128 GLY A CA 1
ATOM 1008 C C . GLY A 1 128 ? -4.675 -2.356 14.506 1.00 92.62 128 GLY A C 1
ATOM 1009 O O . GLY A 1 128 ? -5.384 -2.939 13.683 1.00 92.62 128 GLY A O 1
ATOM 1010 N N . ARG A 1 129 ? -5.157 -1.687 15.553 1.00 93.38 129 ARG A N 1
ATOM 1011 C CA . ARG A 1 129 ? -6.583 -1.543 15.842 1.00 93.38 129 ARG A CA 1
ATOM 1012 C C . ARG A 1 129 ? -6.932 -0.071 16.003 1.00 93.38 129 ARG A C 1
ATOM 1014 O O . ARG A 1 129 ? -6.458 0.584 16.936 1.00 93.38 129 ARG A O 1
ATOM 1021 N N . ILE A 1 130 ? -7.782 0.423 15.109 1.00 90.81 130 ILE A N 1
ATOM 1022 C CA . ILE A 1 130 ? -8.242 1.815 15.073 1.00 90.81 130 ILE A CA 1
ATOM 1023 C C . ILE A 1 130 ? -9.765 1.793 15.105 1.00 90.81 130 ILE A C 1
ATOM 1025 O O . ILE A 1 130 ? -10.374 1.094 14.303 1.00 90.81 130 ILE A O 1
ATOM 1029 N N . ASP A 1 131 ? -10.367 2.530 16.041 1.00 89.56 131 ASP A N 1
ATOM 1030 C CA . ASP A 1 131 ? -11.826 2.620 16.209 1.00 89.56 131 ASP A CA 1
ATOM 1031 C C . ASP A 1 131 ? -12.521 1.249 16.193 1.00 89.56 131 ASP A C 1
ATOM 1033 O O . ASP A 1 131 ? -13.506 1.025 15.502 1.00 89.56 131 ASP A O 1
ATOM 1037 N N . GLU A 1 132 ? -11.954 0.308 16.949 1.00 91.12 132 GLU A N 1
ATOM 1038 C CA . GLU A 1 132 ? -12.405 -1.085 17.068 1.00 91.12 132 GLU A CA 1
ATOM 1039 C C . GLU A 1 132 ? -12.233 -1.975 15.828 1.00 91.12 132 GLU A C 1
ATOM 1041 O O . GLU A 1 132 ? -12.413 -3.186 15.951 1.00 91.12 132 GLU A O 1
ATOM 1046 N N . VAL A 1 133 ? -11.780 -1.428 14.700 1.00 92.81 133 VAL A N 1
ATOM 1047 C CA . VAL A 1 133 ? -11.509 -2.172 13.468 1.00 92.81 133 VAL A CA 1
ATOM 1048 C C . VAL A 1 133 ? -10.063 -2.669 13.458 1.00 92.81 133 VAL A C 1
ATOM 1050 O O . VAL A 1 133 ? -9.114 -1.882 13.529 1.00 92.81 133 VAL A O 1
ATOM 1053 N N . ASP A 1 134 ? -9.889 -3.987 13.357 1.00 94.38 134 ASP A N 1
ATOM 1054 C CA . ASP A 1 134 ? -8.579 -4.615 13.177 1.00 94.38 134 ASP A CA 1
ATOM 1055 C C . ASP A 1 134 ? -8.137 -4.513 11.711 1.00 94.38 134 ASP A C 1
ATOM 1057 O O . ASP A 1 134 ? -8.876 -4.873 10.788 1.00 94.38 134 ASP A O 1
ATOM 1061 N N . ILE A 1 135 ? -6.914 -4.030 11.497 1.00 95.81 135 ILE A N 1
ATOM 1062 C CA . ILE A 1 135 ? -6.344 -3.800 10.170 1.00 95.81 135 ILE A CA 1
ATOM 1063 C C . ILE A 1 135 ? -4.950 -4.432 10.092 1.00 95.81 135 ILE A C 1
ATOM 1065 O O . ILE A 1 135 ? -4.085 -4.204 10.940 1.00 95.81 135 ILE A O 1
ATOM 1069 N N . VAL A 1 136 ? -4.722 -5.204 9.032 1.00 96.62 136 VAL A N 1
ATOM 1070 C CA . VAL A 1 136 ? -3.452 -5.816 8.648 1.00 96.62 136 VAL A CA 1
ATOM 1071 C C . VAL A 1 136 ? -2.881 -5.062 7.453 1.00 96.62 136 VAL A C 1
ATOM 1073 O O . VAL A 1 136 ? -3.518 -4.924 6.407 1.00 96.62 136 VAL A O 1
ATOM 1076 N N . THR A 1 137 ? -1.648 -4.598 7.594 1.00 95.25 137 THR A N 1
ATOM 1077 C CA . THR A 1 137 ? -0.916 -3.825 6.593 1.00 95.25 137 THR A CA 1
ATOM 1078 C C . THR A 1 137 ? 0.528 -4.323 6.457 1.00 95.25 137 THR A C 1
ATOM 1080 O O . THR A 1 137 ? 0.896 -5.360 7.008 1.00 95.25 137 THR A O 1
ATOM 1083 N N . ILE A 1 138 ? 1.328 -3.609 5.670 1.00 93.44 138 ILE A N 1
ATOM 1084 C CA . ILE A 1 138 ? 2.760 -3.836 5.432 1.00 93.44 138 ILE A CA 1
ATOM 1085 C C . ILE A 1 138 ? 3.622 -2.875 6.269 1.00 93.44 138 ILE A C 1
ATOM 1087 O O . ILE A 1 138 ? 3.119 -1.854 6.750 1.00 93.44 138 ILE A O 1
ATOM 1091 N N . PRO A 1 139 ? 4.937 -3.126 6.395 1.00 90.12 139 PRO A N 1
ATOM 1092 C CA . PRO A 1 139 ? 5.857 -2.204 7.049 1.00 90.12 139 PRO A CA 1
ATOM 1093 C C . PRO A 1 139 ? 5.855 -0.809 6.411 1.00 90.12 139 PRO A C 1
ATOM 1095 O O . PRO A 1 139 ? 5.692 -0.657 5.196 1.00 90.12 139 PRO A O 1
ATOM 1098 N N . LEU A 1 140 ? 6.119 0.226 7.219 1.00 83.50 140 LEU A N 1
ATOM 1099 C CA . LEU A 1 140 ? 6.127 1.621 6.757 1.00 83.50 140 LEU A CA 1
ATOM 1100 C C . LEU A 1 140 ? 7.075 1.837 5.567 1.00 83.50 140 LEU A C 1
ATOM 1102 O O . LEU A 1 140 ? 6.730 2.539 4.623 1.00 83.50 140 LEU A O 1
ATOM 1106 N N . LEU A 1 141 ? 8.259 1.222 5.567 1.00 82.50 141 LEU A N 1
ATOM 1107 C CA . LEU A 1 141 ? 9.203 1.380 4.456 1.00 82.50 141 LEU A CA 1
ATOM 1108 C C . LEU A 1 141 ? 8.663 0.800 3.140 1.00 82.50 141 LEU A C 1
ATOM 1110 O O . LEU A 1 141 ? 8.935 1.364 2.081 1.00 82.50 141 LEU A O 1
ATOM 1114 N N . THR A 1 142 ? 7.852 -0.258 3.193 1.00 88.69 142 THR A N 1
ATOM 1115 C CA . THR A 1 142 ? 7.192 -0.811 2.004 1.00 88.69 142 THR A CA 1
ATOM 1116 C C . THR A 1 142 ? 6.087 0.121 1.504 1.00 88.69 142 THR A C 1
ATOM 1118 O O . THR A 1 142 ? 6.008 0.363 0.301 1.00 88.69 142 THR A O 1
ATOM 1121 N N . HIS A 1 143 ? 5.299 0.736 2.400 1.00 86.81 143 HIS A N 1
ATOM 1122 C CA . HIS A 1 143 ? 4.354 1.807 2.023 1.00 86.81 143 HIS A CA 1
ATOM 1123 C C . HIS A 1 143 ? 5.048 2.932 1.257 1.00 86.81 143 HIS A C 1
ATOM 1125 O O . HIS A 1 143 ? 4.570 3.378 0.216 1.00 86.81 143 HIS A O 1
ATOM 1131 N N . ILE A 1 144 ? 6.201 3.370 1.760 1.00 79.88 144 ILE A N 1
ATOM 1132 C CA . ILE A 1 144 ? 7.002 4.435 1.150 1.00 79.88 144 ILE A CA 1
ATOM 1133 C C . ILE A 1 144 ? 7.525 4.007 -0.224 1.00 79.88 144 ILE A C 1
ATOM 1135 O O . ILE A 1 144 ? 7.516 4.797 -1.172 1.00 79.88 144 ILE A O 1
ATOM 1139 N N . ALA A 1 145 ? 7.988 2.764 -0.345 1.00 83.88 145 ALA A N 1
ATOM 1140 C CA . ALA A 1 145 ? 8.486 2.220 -1.601 1.00 83.88 145 ALA A CA 1
ATOM 1141 C C . ALA A 1 145 ? 7.386 2.164 -2.668 1.00 83.88 145 ALA A C 1
ATOM 1143 O O . ALA A 1 145 ? 7.604 2.644 -3.779 1.00 83.88 145 ALA A O 1
ATOM 1144 N N . LEU A 1 146 ? 6.196 1.671 -2.312 1.00 85.12 146 LEU A N 1
ATOM 1145 C CA . LEU A 1 146 ? 5.021 1.663 -3.184 1.00 85.12 146 LEU A CA 1
ATOM 1146 C C . LEU A 1 146 ? 4.657 3.080 -3.619 1.00 85.12 146 LEU A C 1
ATOM 1148 O O . LEU A 1 146 ? 4.536 3.351 -4.811 1.00 85.12 146 LEU A O 1
ATOM 1152 N N . HIS A 1 147 ? 4.543 4.007 -2.670 1.00 78.88 147 HIS A N 1
ATOM 1153 C CA . HIS A 1 147 ? 4.146 5.388 -2.950 1.00 78.88 147 HIS A CA 1
ATOM 1154 C C . HIS A 1 147 ? 5.077 6.091 -3.949 1.00 78.88 147 HIS A C 1
ATOM 1156 O O . HIS A 1 147 ? 4.643 6.917 -4.749 1.00 78.88 147 HIS A O 1
ATOM 1162 N N . ASN A 1 148 ? 6.355 5.715 -3.963 1.00 76.62 148 ASN A N 1
ATOM 1163 C CA . ASN A 1 148 ? 7.359 6.216 -4.899 1.00 76.62 148 ASN A CA 1
ATOM 1164 C C . ASN A 1 148 ? 7.242 5.671 -6.339 1.00 76.62 148 ASN A C 1
ATOM 1166 O O . ASN A 1 148 ? 7.969 6.157 -7.214 1.00 76.62 148 ASN A O 1
ATOM 1170 N N . LEU A 1 149 ? 6.375 4.685 -6.589 1.00 79.94 149 LEU A N 1
ATOM 1171 C CA . LEU A 1 149 ? 6.090 4.134 -7.922 1.00 79.94 149 LEU A CA 1
ATOM 1172 C C . LEU A 1 149 ? 4.983 4.890 -8.665 1.00 79.94 149 LEU A C 1
ATOM 1174 O O . LEU A 1 149 ? 4.784 4.676 -9.859 1.00 79.94 149 LEU A O 1
ATOM 1178 N N . ARG A 1 150 ? 4.274 5.790 -7.980 1.00 74.12 150 ARG A N 1
ATOM 1179 C CA . ARG A 1 150 ? 3.199 6.585 -8.575 1.00 74.12 150 ARG A CA 1
ATOM 1180 C C . ARG A 1 150 ? 3.700 7.456 -9.718 1.00 74.12 150 ARG A C 1
ATOM 1182 O O . ARG A 1 150 ? 4.801 8.013 -9.663 1.00 74.12 150 ARG A O 1
ATOM 1189 N N . ARG A 1 151 ? 2.854 7.632 -10.738 1.00 66.94 151 ARG A N 1
ATOM 1190 C CA . ARG A 1 151 ? 3.098 8.639 -11.775 1.00 66.94 151 ARG A CA 1
ATOM 1191 C C . ARG A 1 151 ? 3.141 10.020 -11.127 1.00 66.94 151 ARG A C 1
ATOM 1193 O O . ARG A 1 151 ? 2.243 10.402 -10.379 1.00 66.94 151 ARG A O 1
ATOM 1200 N N . ARG A 1 152 ? 4.208 10.754 -11.430 1.00 60.38 152 ARG A N 1
ATOM 1201 C CA . ARG A 1 152 ? 4.462 12.088 -10.895 1.00 60.38 152 ARG A CA 1
ATOM 1202 C C . ARG A 1 152 ? 3.502 13.102 -11.508 1.00 60.38 152 ARG A C 1
ATOM 1204 O O . ARG A 1 152 ? 3.618 13.454 -12.678 1.00 60.38 152 ARG A O 1
ATOM 1211 N N . ASP A 1 153 ? 2.548 13.558 -10.708 1.00 59.59 153 ASP A N 1
ATOM 1212 C CA . ASP A 1 153 ? 1.679 14.699 -11.001 1.00 59.59 153 ASP A CA 1
ATOM 1213 C C . ASP A 1 153 ? 2.115 15.829 -10.074 1.00 59.59 153 ASP A C 1
ATOM 1215 O O . ASP A 1 153 ? 2.096 15.650 -8.863 1.00 59.59 153 ASP A O 1
ATOM 1219 N N . ALA A 1 154 ? 2.481 16.997 -10.607 1.00 49.31 154 ALA A N 1
ATOM 1220 C CA . ALA A 1 154 ? 3.015 18.115 -9.827 1.00 49.31 154 ALA A CA 1
ATOM 1221 C C . ALA A 1 154 ? 2.168 18.491 -8.586 1.00 49.31 154 ALA A C 1
ATOM 1223 O O . ALA A 1 154 ? 2.732 18.929 -7.582 1.00 49.31 154 ALA A O 1
ATOM 1224 N N . ARG A 1 155 ? 0.837 18.287 -8.604 1.00 52.00 155 ARG A N 1
ATOM 1225 C CA . ARG A 1 155 ? -0.018 18.473 -7.413 1.00 52.00 155 ARG A CA 1
ATOM 1226 C C . ARG A 1 155 ? 0.097 17.321 -6.417 1.00 52.00 155 ARG A C 1
ATOM 1228 O O . ARG A 1 155 ? 0.241 17.568 -5.220 1.00 52.00 155 ARG A O 1
ATOM 1235 N N . LYS A 1 156 ? 0.047 16.073 -6.890 1.00 52.31 156 LYS A N 1
ATOM 1236 C CA . LYS A 1 156 ? 0.198 14.881 -6.038 1.00 52.31 156 LYS A CA 1
ATOM 1237 C C . LYS A 1 156 ? 1.623 14.737 -5.514 1.00 52.31 156 LYS A C 1
ATOM 1239 O O . LYS A 1 156 ? 1.788 14.258 -4.404 1.00 52.31 156 LYS A O 1
ATOM 1244 N N . ASP A 1 157 ? 2.624 15.212 -6.242 1.00 51.72 157 ASP A N 1
ATOM 1245 C CA . ASP A 1 157 ? 4.040 15.235 -5.878 1.00 51.72 157 ASP A CA 1
ATOM 1246 C C . ASP A 1 157 ? 4.334 16.258 -4.789 1.00 51.72 157 ASP A C 1
ATOM 1248 O O . ASP A 1 157 ? 5.152 15.989 -3.914 1.00 51.72 157 ASP A O 1
ATOM 1252 N N . GLN A 1 158 ? 3.653 17.407 -4.794 1.00 51.94 158 GLN A N 1
ATOM 1253 C CA . GLN A 1 158 ? 3.718 18.354 -3.685 1.00 51.94 158 GLN A CA 1
ATOM 1254 C C . GLN A 1 158 ? 3.041 17.760 -2.445 1.00 51.94 158 GLN A C 1
ATOM 1256 O O . GLN A 1 158 ? 3.633 17.773 -1.371 1.00 51.94 158 GLN A O 1
ATOM 1261 N N . LEU A 1 159 ? 1.868 17.132 -2.606 1.00 52.84 159 LEU A N 1
ATOM 1262 C CA . LEU A 1 159 ? 1.195 16.389 -1.535 1.00 52.84 159 LEU A CA 1
ATOM 1263 C C . LEU A 1 159 ? 2.051 15.239 -1.001 1.00 52.84 159 LEU A C 1
ATOM 1265 O O . LEU A 1 159 ? 2.060 14.997 0.194 1.00 52.84 159 LEU A O 1
ATOM 1269 N N . THR A 1 160 ? 2.763 14.544 -1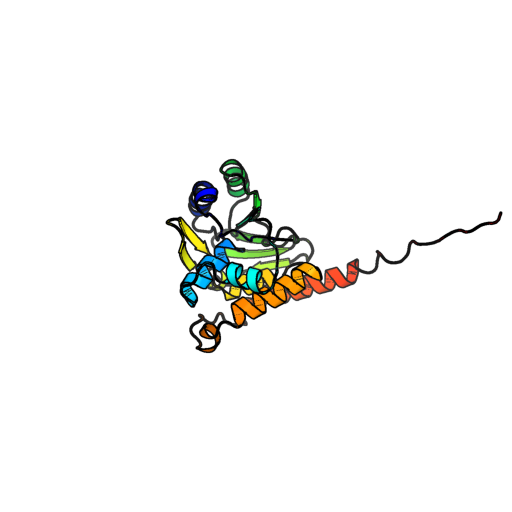.884 1.00 52.16 160 THR A N 1
ATOM 1270 C CA . THR A 1 160 ? 3.615 13.386 -1.610 1.00 52.16 160 THR A CA 1
ATOM 1271 C C . THR A 1 160 ? 4.899 13.808 -0.950 1.00 52.16 160 THR A C 1
ATOM 1273 O O . THR A 1 160 ? 5.253 13.230 0.054 1.00 52.16 160 THR A O 1
ATOM 1276 N N . THR A 1 161 ? 5.586 14.820 -1.464 1.00 52.12 161 THR A N 1
ATOM 1277 C CA . THR A 1 161 ? 6.815 15.341 -0.866 1.00 52.12 161 THR A CA 1
ATOM 1278 C C . THR A 1 161 ? 6.505 15.933 0.499 1.00 52.12 161 THR A C 1
ATOM 1280 O O . THR A 1 161 ? 7.258 15.703 1.427 1.00 52.12 161 THR A O 1
ATOM 1283 N N . THR A 1 162 ? 5.364 16.604 0.667 1.00 53.00 162 THR A N 1
ATOM 1284 C CA . THR A 1 162 ? 4.859 17.023 1.976 1.00 53.00 162 THR A CA 1
ATOM 1285 C C . THR A 1 162 ? 4.510 15.799 2.830 1.00 53.00 162 THR A C 1
ATOM 1287 O O . THR A 1 162 ? 5.206 15.538 3.788 1.00 53.00 162 THR A O 1
ATOM 1290 N N . THR A 1 163 ? 3.552 14.951 2.472 1.00 49.88 163 THR A N 1
ATOM 1291 C CA . THR A 1 163 ? 3.148 13.765 3.263 1.00 49.88 163 THR A CA 1
ATOM 1292 C C . THR A 1 163 ? 4.319 12.840 3.604 1.00 49.88 163 THR A C 1
ATOM 1294 O O . THR A 1 163 ? 4.437 12.406 4.739 1.00 49.88 163 THR A O 1
ATOM 1297 N N . MET A 1 164 ? 5.237 12.598 2.671 1.00 53.94 164 MET A N 1
ATOM 1298 C CA . MET A 1 164 ? 6.468 11.845 2.892 1.00 53.94 164 MET A CA 1
ATOM 1299 C C . MET A 1 164 ? 7.427 12.598 3.796 1.00 53.94 164 MET A C 1
ATOM 1301 O O . MET A 1 164 ? 7.890 12.012 4.758 1.00 53.94 164 MET A O 1
ATOM 1305 N N . ASN A 1 165 ? 7.704 13.882 3.559 1.00 52.41 165 ASN A N 1
ATOM 1306 C CA . ASN A 1 165 ? 8.541 14.660 4.472 1.00 52.41 165 ASN A CA 1
ATOM 1307 C C . ASN A 1 165 ? 7.903 14.793 5.859 1.00 52.41 165 ASN A C 1
ATOM 1309 O O . ASN A 1 165 ? 8.652 14.903 6.810 1.00 52.41 165 ASN A O 1
ATOM 1313 N N . TYR A 1 166 ? 6.578 14.761 6.003 1.00 51.72 166 TYR A N 1
ATOM 1314 C CA . TYR A 1 166 ? 5.855 14.950 7.265 1.00 51.72 166 TYR A CA 1
ATOM 1315 C C . TYR A 1 166 ? 5.690 13.638 8.047 1.00 51.72 166 TYR A C 1
ATOM 1317 O O . TYR A 1 166 ? 6.072 13.595 9.217 1.00 51.72 166 TYR A O 1
ATOM 1325 N N . LEU A 1 167 ? 5.298 12.541 7.381 1.00 50.03 167 LEU A N 1
ATOM 1326 C CA . LEU A 1 167 ? 5.403 11.180 7.921 1.00 50.03 167 LEU A CA 1
ATOM 1327 C C . LEU A 1 167 ? 6.856 10.846 8.285 1.00 50.03 167 LEU A C 1
ATOM 1329 O O . LEU A 1 167 ? 7.062 10.109 9.238 1.00 50.03 167 LEU A O 1
ATOM 1333 N N . LEU A 1 168 ? 7.850 11.402 7.568 1.00 52.34 168 LEU A N 1
ATOM 1334 C CA . LEU A 1 168 ? 9.285 11.206 7.822 1.00 52.34 168 LEU A CA 1
ATOM 1335 C C . LEU A 1 168 ? 9.937 12.210 8.804 1.00 52.34 168 LEU A C 1
ATOM 1337 O O . LEU A 1 168 ? 11.037 11.929 9.289 1.00 52.34 168 LEU A O 1
ATOM 1341 N N . HIS A 1 169 ? 9.314 13.357 9.120 1.00 47.91 169 HIS A N 1
ATOM 1342 C CA . HIS A 1 169 ? 9.892 14.394 10.001 1.00 47.91 169 HIS A CA 1
ATOM 1343 C C . HIS A 1 169 ? 9.278 14.509 11.392 1.00 47.91 169 HIS A C 1
ATOM 1345 O O . HIS A 1 169 ? 9.748 15.347 12.169 1.00 47.91 169 HIS A O 1
ATOM 1351 N N . THR A 1 170 ? 8.324 13.665 11.787 1.00 49.12 170 THR A N 1
ATOM 1352 C CA . THR A 1 170 ? 8.014 13.588 13.216 1.00 49.12 170 THR A CA 1
ATOM 1353 C C . THR A 1 170 ? 9.251 13.061 13.946 1.00 49.12 170 THR A C 1
ATOM 1355 O O . THR A 1 170 ? 9.817 12.021 13.613 1.00 49.12 170 THR A O 1
ATOM 1358 N N . GLU A 1 171 ? 9.696 13.819 14.942 1.00 47.78 171 GLU A N 1
ATOM 1359 C CA . GLU A 1 171 ? 10.913 13.650 15.745 1.00 47.78 171 GLU A CA 1
ATOM 1360 C C . GLU A 1 171 ? 11.132 12.229 16.314 1.00 47.78 171 GLU A C 1
ATOM 1362 O O . GLU A 1 171 ? 12.247 11.874 16.695 1.00 47.78 171 GLU A O 1
ATOM 1367 N N . ALA A 1 172 ? 10.086 11.400 16.303 1.00 50.47 172 ALA A N 1
ATOM 1368 C CA . ALA A 1 172 ? 10.086 9.980 16.626 1.00 50.47 172 ALA A CA 1
ATOM 1369 C C . ALA A 1 172 ? 10.923 9.108 15.664 1.00 50.47 172 ALA A C 1
ATOM 1371 O O . ALA A 1 172 ? 11.667 8.247 16.125 1.00 50.47 172 ALA A O 1
ATOM 1372 N N . LEU A 1 173 ? 10.926 9.362 14.348 1.00 49.91 173 LEU A N 1
ATOM 1373 C CA . LEU A 1 173 ? 11.718 8.554 13.400 1.00 49.91 173 LEU A CA 1
ATOM 1374 C C . LEU A 1 173 ? 13.230 8.798 13.521 1.00 49.91 173 LEU A C 1
ATOM 1376 O O . LEU A 1 173 ? 14.035 7.885 13.326 1.00 49.91 173 LEU A O 1
ATOM 1380 N N . ARG A 1 174 ? 13.638 10.017 13.912 1.00 48.56 174 ARG A N 1
ATOM 1381 C CA . ARG A 1 174 ? 15.049 10.349 14.198 1.00 48.56 174 ARG A CA 1
ATOM 1382 C C . ARG A 1 174 ? 15.611 9.579 15.396 1.00 48.56 174 ARG A C 1
ATOM 1384 O O . ARG A 1 174 ? 16.827 9.417 15.470 1.00 48.56 174 ARG A O 1
ATOM 1391 N N . ARG A 1 175 ? 14.756 9.096 16.305 1.00 55.66 175 ARG A N 1
ATOM 1392 C CA . ARG A 1 175 ? 15.150 8.321 17.495 1.00 55.66 175 ARG A CA 1
ATOM 1393 C C . ARG A 1 175 ? 15.422 6.833 17.208 1.00 55.66 175 ARG A C 1
ATOM 1395 O O . ARG A 1 175 ? 15.793 6.120 18.127 1.00 55.66 175 ARG A O 1
ATOM 1402 N N . GLN A 1 176 ? 15.366 6.404 15.937 1.00 51.22 176 GLN A N 1
ATOM 1403 C CA . GLN A 1 176 ? 15.719 5.054 15.453 1.00 51.22 176 GLN A CA 1
ATOM 1404 C C . GLN A 1 176 ? 14.790 3.903 15.886 1.00 51.22 176 GLN A C 1
ATOM 1406 O O . GLN A 1 176 ? 15.234 2.762 15.955 1.00 51.22 176 GLN A O 1
ATOM 1411 N N . GLU A 1 177 ? 13.499 4.155 16.096 1.00 60.72 177 GLU A N 1
ATOM 1412 C CA . GLU A 1 177 ? 12.538 3.101 16.476 1.00 60.72 177 GLU A CA 1
ATOM 1413 C C . GLU A 1 177 ? 11.776 2.487 15.283 1.00 60.72 177 GLU A C 1
ATOM 1415 O O . GLU A 1 177 ? 10.922 1.629 15.475 1.00 60.72 177 GLU A O 1
ATOM 1420 N N . ILE A 1 178 ? 12.095 2.866 14.035 1.00 62.22 178 ILE A N 1
ATOM 1421 C CA . ILE A 1 178 ? 11.547 2.173 12.856 1.00 62.22 178 ILE A CA 1
ATOM 1422 C C . ILE A 1 178 ? 12.365 0.905 12.592 1.00 62.22 178 ILE A C 1
ATOM 1424 O O . ILE A 1 178 ? 13.584 1.014 12.396 1.00 62.22 178 ILE A O 1
ATOM 1428 N N . PRO A 1 179 ? 11.724 -0.268 12.469 1.00 64.00 179 PRO A N 1
ATOM 1429 C CA . PRO A 1 179 ? 12.368 -1.449 11.917 1.00 64.00 179 PRO A CA 1
ATOM 1430 C C . PRO A 1 179 ? 12.999 -1.129 10.556 1.00 64.00 179 PRO A C 1
ATOM 1432 O O . PRO A 1 179 ? 12.341 -0.643 9.632 1.00 64.00 179 PRO A O 1
ATOM 1435 N N . LYS A 1 180 ? 14.309 -1.357 10.435 1.00 72.00 180 LYS A N 1
ATOM 1436 C CA . LYS A 1 180 ? 15.039 -1.101 9.192 1.00 72.00 180 LYS A CA 1
ATOM 1437 C C . LYS A 1 180 ? 14.922 -2.307 8.273 1.00 72.00 180 LYS A C 1
ATOM 1439 O O . LYS A 1 180 ? 15.600 -3.302 8.490 1.00 72.00 180 LYS A O 1
ATOM 1444 N N . ILE A 1 181 ? 14.147 -2.155 7.208 1.00 81.00 181 ILE A N 1
ATOM 1445 C CA . ILE A 1 181 ? 14.223 -3.037 6.044 1.00 81.00 181 ILE A CA 1
ATOM 1446 C C . ILE A 1 181 ? 15.514 -2.711 5.293 1.00 81.00 181 ILE A C 1
ATOM 1448 O O . ILE A 1 181 ? 15.826 -1.540 5.046 1.00 81.00 181 ILE A O 1
ATOM 1452 N N . SER A 1 182 ? 16.274 -3.741 4.923 1.00 83.75 182 SER A N 1
ATOM 1453 C CA . SER A 1 182 ? 17.507 -3.548 4.158 1.00 83.75 182 SER A CA 1
ATOM 1454 C C . SER A 1 182 ? 17.232 -2.901 2.791 1.00 83.75 182 SER A C 1
ATOM 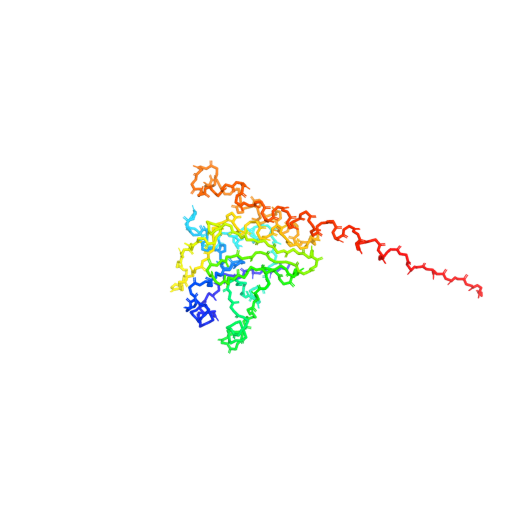1456 O O . SER A 1 182 ? 16.237 -3.180 2.120 1.00 83.75 182 SER A O 1
ATOM 1458 N N . THR A 1 183 ? 18.147 -2.049 2.327 1.00 78.31 183 THR A N 1
ATOM 1459 C CA . THR A 1 183 ? 18.054 -1.458 0.981 1.00 78.31 183 THR A CA 1
ATOM 1460 C C . THR A 1 183 ? 18.125 -2.511 -0.124 1.00 78.31 183 THR A C 1
ATOM 1462 O O . THR A 1 183 ? 17.594 -2.294 -1.210 1.00 78.31 183 THR A O 1
ATOM 1465 N N . GLU A 1 184 ? 18.747 -3.659 0.146 1.00 88.56 184 GLU A N 1
ATOM 1466 C CA . GLU A 1 184 ? 18.766 -4.799 -0.765 1.00 88.56 184 GLU A CA 1
ATOM 1467 C C . GLU A 1 184 ? 17.368 -5.380 -0.986 1.00 88.56 184 GLU A C 1
ATOM 1469 O O . GLU A 1 184 ? 16.993 -5.615 -2.134 1.00 88.56 184 GLU A O 1
ATOM 1474 N N . ASN A 1 185 ? 16.565 -5.513 0.072 1.00 91.69 185 ASN A N 1
ATOM 1475 C CA . ASN A 1 185 ? 15.185 -5.983 -0.050 1.00 91.69 185 ASN A CA 1
ATOM 1476 C C . ASN A 1 185 ? 14.334 -5.030 -0.900 1.00 91.69 185 ASN A C 1
ATOM 1478 O O . ASN A 1 185 ? 13.463 -5.473 -1.636 1.00 91.69 185 ASN A O 1
ATOM 1482 N N . LEU A 1 186 ? 14.623 -3.727 -0.870 1.00 89.19 186 LEU A N 1
ATOM 1483 C CA . LEU A 1 186 ? 13.915 -2.719 -1.666 1.00 89.19 186 LEU A CA 1
ATOM 1484 C C . LEU A 1 186 ? 14.350 -2.662 -3.141 1.00 89.19 186 LEU A C 1
ATOM 1486 O O . LEU A 1 186 ? 13.772 -1.898 -3.917 1.00 89.19 186 LEU A O 1
ATOM 1490 N N . ARG A 1 187 ? 15.348 -3.451 -3.564 1.00 92.62 187 ARG A N 1
ATOM 1491 C CA . ARG A 1 187 ? 15.891 -3.409 -4.932 1.00 92.62 187 ARG A CA 1
ATOM 1492 C C . ARG A 1 187 ? 14.823 -3.585 -6.030 1.00 92.62 187 ARG A C 1
ATOM 1494 O O . ARG A 1 187 ? 14.900 -2.815 -6.988 1.00 92.62 187 ARG A O 1
ATOM 1501 N N . PRO A 1 188 ? 13.821 -4.484 -5.915 1.00 94.88 188 PRO A N 1
ATOM 1502 C CA . PRO A 1 188 ? 12.755 -4.595 -6.916 1.00 94.88 188 PRO A CA 1
ATOM 1503 C C . PRO A 1 188 ? 11.974 -3.293 -7.120 1.00 94.88 188 PRO A C 1
ATOM 1505 O O . PRO A 1 188 ? 11.794 -2.847 -8.251 1.00 94.88 188 PRO A O 1
ATOM 1508 N N . PHE A 1 189 ? 11.606 -2.611 -6.030 1.00 90.94 189 PHE A N 1
ATOM 1509 C CA . PHE A 1 189 ? 10.928 -1.313 -6.090 1.00 90.94 189 PHE A CA 1
ATOM 1510 C C . PHE A 1 189 ? 11.786 -0.250 -6.788 1.00 90.94 189 PHE A C 1
ATOM 1512 O O . PHE A 1 189 ? 11.292 0.504 -7.624 1.00 90.94 189 PHE A O 1
ATOM 1519 N N . LEU A 1 190 ? 13.085 -0.196 -6.477 1.00 88.75 190 LEU A N 1
ATOM 1520 C CA . LEU A 1 190 ? 14.010 0.771 -7.081 1.00 88.75 190 LEU A CA 1
ATOM 1521 C C . LEU A 1 190 ? 14.219 0.532 -8.584 1.00 88.75 190 LEU A C 1
ATOM 1523 O O . LEU A 1 190 ? 14.340 1.491 -9.353 1.00 88.75 190 LEU A O 1
ATOM 1527 N N . ARG A 1 191 ? 14.250 -0.736 -9.011 1.00 92.25 191 ARG A N 1
ATOM 1528 C CA . ARG A 1 191 ? 14.340 -1.093 -10.430 1.00 92.25 191 ARG A CA 1
ATOM 1529 C C . ARG A 1 191 ? 13.070 -0.717 -11.172 1.00 92.25 191 ARG A C 1
ATOM 1531 O O . ARG A 1 191 ? 13.162 0.044 -12.127 1.00 92.25 191 ARG A O 1
ATOM 1538 N N . LEU A 1 192 ? 11.903 -1.130 -10.676 1.00 91.50 192 LEU A N 1
ATOM 1539 C CA . LEU A 1 192 ? 10.630 -0.769 -11.299 1.00 91.50 192 LEU A CA 1
ATOM 1540 C C . LEU A 1 192 ? 10.456 0.752 -11.395 1.00 91.50 192 LEU A C 1
ATOM 1542 O O . LEU A 1 192 ? 10.044 1.269 -12.430 1.00 91.50 192 LEU A O 1
ATOM 1546 N N . GLN A 1 193 ? 10.846 1.497 -10.356 1.00 86.44 193 GLN A N 1
ATOM 1547 C CA . GLN A 1 193 ? 10.837 2.958 -10.408 1.00 86.44 193 GLN A CA 1
ATOM 1548 C C . GLN A 1 193 ? 11.695 3.506 -11.561 1.00 86.44 193 GLN A C 1
ATOM 1550 O O . GLN A 1 193 ? 11.316 4.486 -12.204 1.00 86.44 193 GLN A O 1
ATOM 1555 N N . THR A 1 194 ? 12.866 2.914 -11.796 1.00 87.38 194 THR A N 1
ATOM 1556 C CA . THR A 1 194 ? 13.750 3.296 -12.903 1.00 87.38 194 THR A CA 1
ATOM 1557 C C . THR A 1 194 ? 13.095 2.998 -14.250 1.00 87.38 194 THR A C 1
ATOM 1559 O O . THR A 1 194 ? 13.035 3.897 -15.087 1.00 87.38 194 THR A O 1
ATOM 1562 N N . GLU A 1 195 ? 12.535 1.801 -14.427 1.00 89.81 195 GLU A N 1
ATOM 1563 C CA . GLU A 1 195 ? 11.876 1.397 -15.677 1.00 89.81 195 GLU A CA 1
ATOM 1564 C C . GLU A 1 195 ? 10.675 2.290 -16.011 1.00 89.81 195 GLU A C 1
ATOM 1566 O O . GLU A 1 195 ? 10.588 2.845 -17.108 1.00 89.81 195 GLU A O 1
ATOM 1571 N N . LEU A 1 196 ? 9.795 2.547 -15.037 1.00 85.12 196 LEU A N 1
ATOM 1572 C CA . LEU A 1 196 ? 8.642 3.434 -15.221 1.00 85.12 196 LEU A CA 1
ATOM 1573 C C . LEU A 1 196 ? 9.062 4.856 -15.623 1.00 85.12 196 LEU A C 1
ATOM 1575 O O . LEU A 1 196 ? 8.398 5.493 -16.442 1.00 85.12 196 LEU A O 1
ATOM 1579 N N . ARG A 1 197 ? 10.179 5.367 -15.087 1.00 82.00 197 ARG A N 1
ATOM 1580 C CA . ARG A 1 197 ? 10.723 6.677 -15.488 1.00 82.00 197 ARG A CA 1
ATOM 1581 C C . ARG A 1 197 ? 11.251 6.669 -16.917 1.00 82.00 197 ARG A C 1
ATOM 1583 O O . ARG A 1 197 ? 11.022 7.636 -17.640 1.00 82.00 197 ARG A O 1
ATOM 1590 N N . VAL A 1 198 ? 11.947 5.610 -17.326 1.00 84.94 198 VAL A N 1
ATOM 1591 C CA . VAL A 1 198 ? 12.426 5.463 -18.708 1.00 84.94 198 VAL A CA 1
ATOM 1592 C C . VAL A 1 198 ? 11.237 5.445 -19.668 1.00 84.94 198 VAL A C 1
ATOM 1594 O O . VAL A 1 198 ? 11.226 6.210 -20.631 1.00 84.94 198 VAL A O 1
ATOM 1597 N N . GLN A 1 199 ? 10.190 4.676 -19.361 1.00 81.00 199 GLN A N 1
ATOM 1598 C CA . GLN A 1 199 ? 8.983 4.616 -20.189 1.00 81.00 199 GLN A CA 1
ATOM 1599 C C . GLN A 1 199 ? 8.271 5.969 -20.302 1.00 81.00 199 GLN A C 1
ATOM 1601 O O . GLN A 1 199 ? 7.880 6.367 -21.402 1.00 81.00 199 GLN A O 1
ATOM 1606 N N . GLN A 1 200 ? 8.161 6.715 -19.198 1.00 76.38 200 GLN A N 1
ATOM 1607 C CA . GLN A 1 200 ? 7.595 8.070 -19.200 1.00 76.38 200 GLN A CA 1
ATOM 1608 C C . GLN A 1 200 ? 8.394 9.040 -20.079 1.00 76.38 200 GLN A C 1
ATOM 1610 O O . GLN A 1 200 ? 7.794 9.865 -20.764 1.00 76.38 200 GLN A O 1
ATOM 1615 N N . LEU A 1 201 ? 9.727 8.947 -20.087 1.00 77.44 201 LEU A N 1
ATOM 1616 C CA . LEU A 1 201 ? 10.574 9.782 -20.944 1.00 77.44 201 LEU A CA 1
ATOM 1617 C C . LEU A 1 201 ? 10.430 9.416 -22.427 1.00 77.44 201 LEU A C 1
ATOM 1619 O O . LEU A 1 201 ? 10.370 10.311 -23.264 1.00 77.44 201 LEU A O 1
ATOM 1623 N N . LEU A 1 202 ? 10.332 8.124 -22.749 1.00 76.19 202 LEU A N 1
ATOM 1624 C CA . LEU A 1 202 ? 10.175 7.651 -24.128 1.00 76.19 202 LEU A CA 1
ATOM 1625 C C . LEU A 1 202 ? 8.806 8.011 -24.728 1.00 76.19 202 LEU A C 1
ATOM 1627 O O . LEU A 1 202 ? 8.716 8.319 -25.914 1.00 76.19 202 LEU A O 1
ATOM 1631 N N . HIS A 1 203 ? 7.745 8.004 -23.918 1.00 68.75 203 HIS A N 1
ATOM 1632 C CA . HIS A 1 203 ? 6.374 8.256 -24.378 1.00 68.75 203 HIS A CA 1
ATOM 1633 C C . HIS A 1 203 ? 5.891 9.698 -24.135 1.00 68.75 203 HIS A C 1
ATOM 1635 O O . HIS A 1 203 ? 4.891 10.122 -24.718 1.00 68.75 203 HIS A O 1
ATOM 1641 N N . GLY A 1 204 ? 6.600 10.475 -23.311 1.00 55.62 204 GLY A N 1
ATOM 1642 C CA . GLY A 1 204 ? 6.250 11.849 -22.938 1.00 55.62 204 GLY A CA 1
ATOM 1643 C C . GLY A 1 204 ? 6.511 12.920 -24.005 1.00 55.62 204 GLY A C 1
ATOM 1644 O O . GLY A 1 204 ? 6.053 14.050 -23.828 1.00 55.62 204 GLY A O 1
ATOM 1645 N N . ASP A 1 205 ? 7.192 12.594 -25.112 1.00 44.50 205 ASP A N 1
ATOM 1646 C CA . ASP A 1 205 ? 7.585 13.575 -26.145 1.00 44.50 205 ASP A CA 1
ATOM 1647 C C . ASP A 1 205 ? 6.619 13.657 -27.352 1.00 44.50 205 ASP A C 1
ATOM 1649 O O . ASP A 1 205 ? 6.672 14.595 -28.146 1.00 44.50 205 ASP A O 1
ATOM 1653 N N . ASN A 1 206 ? 5.636 12.754 -27.462 1.00 40.75 206 ASN A N 1
ATOM 1654 C CA . ASN A 1 206 ? 4.678 12.745 -28.584 1.00 40.75 206 ASN A CA 1
ATOM 1655 C C . ASN A 1 206 ? 3.491 13.723 -28.433 1.00 40.75 206 ASN A C 1
ATOM 1657 O O . ASN A 1 206 ? 2.595 13.750 -29.276 1.00 40.75 206 ASN A O 1
ATOM 1661 N N . GLY A 1 207 ? 3.465 14.553 -27.383 1.00 39.22 207 GLY A N 1
ATOM 1662 C CA . GLY A 1 207 ? 2.350 15.464 -27.080 1.00 39.22 207 GLY A CA 1
ATOM 1663 C C . GLY A 1 207 ? 2.574 16.948 -27.395 1.00 39.22 207 GLY A C 1
ATOM 1664 O O . GLY A 1 207 ? 1.690 17.758 -27.119 1.00 39.22 207 GLY A O 1
ATOM 1665 N N . ARG A 1 208 ? 3.736 17.351 -27.933 1.00 41.00 208 ARG A N 1
ATOM 1666 C CA . ARG A 1 208 ? 4.080 18.777 -28.125 1.00 41.00 208 ARG A CA 1
ATOM 1667 C C . ARG A 1 208 ? 4.279 19.235 -29.570 1.00 41.00 208 ARG A C 1
ATOM 1669 O O . ARG A 1 208 ? 4.844 20.299 -29.765 1.00 41.00 208 ARG A O 1
ATOM 1676 N N . HIS A 1 209 ? 3.746 18.556 -30.586 1.00 37.91 209 HIS A N 1
ATOM 1677 C CA . HIS A 1 209 ? 3.722 19.101 -31.956 1.00 37.91 209 HIS A CA 1
ATOM 1678 C C . HIS A 1 209 ? 2.421 18.786 -32.712 1.00 37.91 209 HIS A C 1
ATOM 1680 O O . HIS A 1 209 ? 2.399 18.006 -33.653 1.00 37.91 209 HIS A O 1
ATOM 1686 N N . SER A 1 210 ? 1.326 19.469 -32.367 1.00 37.84 210 SER A N 1
ATOM 1687 C CA . SER A 1 210 ? 0.247 19.726 -33.336 1.00 37.84 210 SER A CA 1
ATOM 1688 C C . SER A 1 210 ? -0.501 21.013 -32.982 1.00 37.84 210 SER A C 1
ATOM 1690 O O . SER A 1 210 ? -1.585 21.015 -32.406 1.00 37.84 210 SER A O 1
ATOM 1692 N N . GLY A 1 211 ? 0.125 22.134 -33.320 1.00 31.61 211 GLY A N 1
ATOM 1693 C CA . GLY A 1 211 ? -0.472 23.464 -33.289 1.00 31.61 211 GLY A CA 1
ATOM 1694 C C . GLY A 1 211 ? -0.127 24.228 -34.560 1.00 31.61 211 GLY A C 1
ATOM 1695 O O . GLY A 1 211 ? 0.274 25.384 -34.487 1.00 31.61 211 GLY A O 1
ATOM 1696 N N . ALA A 1 212 ? -0.232 23.573 -35.720 1.00 39.00 212 ALA A N 1
ATOM 1697 C CA . ALA A 1 212 ? -0.251 24.255 -37.004 1.00 39.00 212 ALA A CA 1
ATOM 1698 C C . ALA A 1 212 ? -1.514 25.126 -37.062 1.00 39.00 212 ALA A C 1
ATOM 1700 O O . ALA A 1 212 ? -2.599 24.658 -37.403 1.00 39.00 212 ALA A O 1
ATOM 1701 N N . ARG A 1 213 ? -1.389 26.404 -36.693 1.00 37.81 213 ARG A N 1
ATOM 1702 C CA . ARG A 1 213 ? -2.365 27.410 -37.105 1.00 37.81 213 ARG A CA 1
ATOM 1703 C C . ARG A 1 213 ? -2.024 27.821 -38.528 1.00 37.81 213 ARG A C 1
ATOM 1705 O O . ARG A 1 213 ? -1.159 28.657 -38.759 1.00 37.81 213 ARG A O 1
ATOM 1712 N N . HIS A 1 214 ? -2.745 27.214 -39.463 1.00 44.09 214 HIS A N 1
ATOM 1713 C CA . HIS A 1 214 ? -3.148 27.894 -40.682 1.00 44.09 214 HIS A CA 1
ATOM 1714 C C . HIS A 1 214 ? -3.806 29.226 -40.299 1.00 44.09 214 HIS A C 1
ATOM 1716 O O . HIS A 1 214 ? -4.861 29.243 -39.669 1.00 44.09 214 HIS A O 1
ATOM 1722 N N . SER A 1 215 ? -3.197 30.332 -40.701 1.00 37.72 215 SER A N 1
ATOM 1723 C CA . SER A 1 215 ? -3.905 31.587 -40.936 1.00 37.72 215 SER A CA 1
ATOM 1724 C C . SER A 1 215 ? -3.651 31.967 -42.386 1.00 37.72 215 SER A C 1
ATOM 1726 O O . SER A 1 215 ? -2.669 32.637 -42.704 1.00 37.72 215 SER A O 1
ATOM 1728 N N . GLY A 1 216 ? -4.505 31.433 -43.259 1.00 34.25 216 GLY A N 1
ATOM 1729 C CA . GLY A 1 216 ? -4.742 31.994 -44.577 1.00 34.25 216 GLY A CA 1
ATOM 1730 C C . GLY A 1 216 ? -5.639 33.221 -44.438 1.00 34.25 216 GLY A C 1
ATOM 1731 O O . GLY A 1 216 ? -6.612 33.196 -43.689 1.00 34.25 216 GLY A O 1
ATOM 1732 N N . GLU A 1 217 ? -5.208 34.282 -45.106 1.00 38.69 217 GLU A N 1
ATOM 1733 C CA . GLU A 1 217 ? -5.993 35.293 -45.818 1.00 38.69 217 GLU A CA 1
ATOM 1734 C C . GLU A 1 217 ? -7.496 35.381 -45.516 1.00 38.69 217 GLU A C 1
ATOM 1736 O O . GLU A 1 217 ? -8.281 34.500 -45.871 1.00 38.69 217 GLU A O 1
ATOM 1741 N N . SER A 1 218 ? -7.904 36.536 -44.989 1.00 40.09 218 SER A N 1
ATOM 1742 C CA . SER A 1 218 ? -8.883 37.439 -45.619 1.00 40.09 218 SER A CA 1
ATOM 1743 C C . SER A 1 218 ? -8.742 38.834 -45.019 1.00 40.09 218 SER A C 1
ATOM 1745 O O . SER A 1 218 ? -8.603 38.917 -43.778 1.00 40.09 218 SER A O 1
#

Foldseek 3Di:
DPQPPDDADCVQLQQLQVLQVVDVLKAWADLQQVLLQCCVQPVGSCQLVVLCVVVVNHDPYAQETEMAQGDPVSQVVSCVRGRHRYDQQNDPQFQWHWHADPNWIWIDHPLLRDIDTADCLQSPWRWDADPNHIHTHGAPVNSLLSLLLGDDDVSVVVSNCSSVVSSCPPVSVVVPPGDDDDVVSSVSSVVSSVSSVVSCVVPVPPPPDDDPDDDDDD